Protein AF-0000000070470946 (afdb_homodimer)

Nearest PDB structures (foldseek):
  4mcj-assembly4_H  TM=7.926E-01  e=5.141E-09  Parabacteroides distasonis ATCC 8503
  4mcj-assembly1_A  TM=7.919E-01  e=1.178E-08  Parabacteroides distasonis ATCC 8503
  4mcj-assembly5_I  TM=7.982E-01  e=1.961E-08  Parabacteroides distasonis ATCC 8503
  4mcj-assembly1_B  TM=7.792E-01  e=1.961E-08  Parabacteroides distasonis ATCC 8503
  1sul-assembly2_B  TM=5.055E-01  e=1.734E+00  Bacillus subtilis

Foldseek 3Di:
DAWEFEAEPPDPHGDPVLIDDDPPPPPPPPPPAAEAEEEEFEDAVQDPPLVVVLSVLLVVVVVVLCVPDDHHYYYYYHLHDPDDDPVDVVSVVSSVVSCVVRLVVGQEYEYEYDQRDQRVVSVVSCVVSLQPVRRHYEYEYAPNHPCVVVCVVVSCVSPVPYDYHHDSVVRSVCCCVVPVND/DAWEFEAEPPDPHGDPVLIGDDPPPPPPPPPPAAEAEEEEFEDAVQDPPLVVVLSVLLVVVVVVLCVPDDHHYYYYYHLHDPDDDPVDVVSVVSSVVSCVVRLVVGQEYEYEYDQRDQRVVSVVSCVVSLQPVRRHYEYEYAPNHPCVVVCVVVSCVSPVPYDYHHDSVVRSVCCCVVPVND

Organism: Naegleria fowleri (NCBI:txid5763)

Secondary structure (DSSP, 8-state):
--EEEEEETT-SSB-TTT-B-------------EEEEEEEEE--TTS--HHHHHHHHHHHHHHHHHTTSS-EEEEEEE---SS--TT-HHHHHHHHHHHHHHHTT-SEEEEEE-SSS--HHHHHHHHHHHT-TTSEEEEEE-TT-TTHHHHHHHHHHH-TTPPPBSSHHHHHHHHIIIIIT-/--EEEEEETT-SSB-TTT-B-------------EEEEEEEEE--TTS--HHHHHHHHHHHHHHHHHTTSS-EEEEEEE---SS--TT-HHHHHHHHHHHHHHHTT-SEEEEEE-SSS--HHHHHHHHHHHT-TTSEEEEEE-TT-TTHHHHHHHHHHH-TTPPPBSSHHHHHHHHIIIIIT-

Solvent-accessible surface area (backbone atoms only — not comparable to full-atom values): 20064 Å² total; per-residue (Å²): 98,38,27,42,36,27,27,35,40,88,50,93,53,63,34,77,87,71,30,44,76,33,68,76,66,83,69,77,68,82,67,86,58,52,74,46,37,37,30,56,45,43,46,51,85,78,37,70,72,57,64,60,53,46,54,52,51,49,49,59,56,46,57,62,46,52,78,77,47,74,43,33,36,38,39,38,39,36,67,68,47,92,81,69,67,80,86,40,65,73,49,53,54,50,49,51,52,52,47,52,57,47,68,74,66,38,52,24,42,35,37,40,41,44,52,76,47,84,40,42,66,38,34,18,49,48,23,33,52,61,70,37,83,84,42,46,66,43,45,22,36,33,85,68,20,83,59,44,66,58,54,53,53,54,42,40,75,70,38,67,85,53,72,74,34,58,38,70,67,54,37,44,50,48,48,37,67,74,48,72,72,104,98,36,27,42,36,27,28,36,42,87,49,94,54,63,34,76,86,72,29,44,75,32,68,76,67,82,69,79,68,78,70,84,61,51,76,45,36,37,31,56,44,44,46,50,85,76,37,72,73,55,65,60,54,47,52,53,52,48,48,57,56,46,57,63,46,48,78,76,46,74,44,34,37,38,39,36,40,35,66,68,47,93,80,68,67,80,87,41,66,71,50,53,54,51,48,50,51,52,49,53,57,47,69,73,67,39,51,24,40,36,37,40,40,45,52,77,46,83,39,43,67,38,35,17,49,49,24,34,52,60,69,37,82,82,41,46,68,43,46,23,37,34,84,68,19,82,61,45,66,58,55,54,53,55,41,39,74,69,39,67,85,53,71,72,34,59,39,72,67,54,38,45,49,47,49,38,68,74,47,73,73,101

Sequence (364 aa):
MSSFLVYEAPFHTPHPEQSRFGQQQDDHSSSQHIEKSLFLAGGISGCGNWHRDVIQNLFNKCEKLFQQQQPRQIKIYNPRRENFDVSDQSQSEIQIKWEHSYLHSVHAVSFWFCSETLCPITLYELGKISMMPHVKLFVGVHPQYQRKLDVEIQTHLVRPEVKIVYSIEDLCDQIFDLYLSQMSSFLVYEAPFHTPHPEQSRFGQQQDDHSSSQHIEKSLFLAGGISGCGNWHRDVIQNLFNKCEKLFQQQQPRQIKIYNPRRENFDVSDQSQSEIQIKWEHSYLHSVHAVSFWFCSETLCPITLYELGKISMMPHVKLFVGVHPQYQRKLDVEIQTHLVRPEVKIVYSIEDLCDQIFDLYLSQ

Structure (mmCIF, N/CA/C/O backbone):
data_AF-0000000070470946-model_v1
#
loop_
_entity.id
_entity.type
_entity.pdbx_description
1 polymer 'SRR1-like domain-containing protein'
#
loop_
_atom_site.group_PDB
_atom_site.id
_atom_site.type_symbol
_atom_site.label_atom_id
_atom_site.label_alt_id
_atom_site.label_comp_id
_atom_site.label_asym_id
_atom_site.label_entity_id
_atom_site.label_seq_id
_atom_site.pdbx_PDB_ins_code
_atom_site.Cartn_x
_atom_site.Cartn_y
_atom_site.Cartn_z
_atom_site.occupancy
_atom_site.B_iso_or_equiv
_atom_site.auth_seq_id
_atom_site.auth_comp_id
_atom_site.auth_asym_id
_atom_site.auth_atom_id
_atom_site.pdbx_PDB_model_num
ATOM 1 N N . MET A 1 1 ? 17.375 -32.781 -11.148 1 75.81 1 MET A N 1
ATOM 2 C CA . MET A 1 1 ? 16.062 -32.719 -11.75 1 75.81 1 MET A CA 1
ATOM 3 C C . MET A 1 1 ? 15.312 -31.469 -11.273 1 75.81 1 MET A C 1
ATOM 5 O O . MET A 1 1 ? 15.609 -30.938 -10.203 1 75.81 1 MET A O 1
ATOM 9 N N . SER A 1 2 ? 14.508 -31.047 -12.148 1 87.5 2 SER A N 1
ATOM 10 C CA . SER A 1 2 ? 13.75 -29.828 -11.898 1 87.5 2 SER A CA 1
ATOM 11 C C . SER A 1 2 ? 12.633 -30.062 -10.883 1 87.5 2 SER A C 1
ATOM 13 O O . SER A 1 2 ? 12.141 -31.188 -10.75 1 87.5 2 SER A O 1
ATOM 15 N N . SER A 1 3 ? 12.367 -29.125 -10.078 1 92 3 SER A N 1
ATOM 16 C CA . SER A 1 3 ? 11.297 -29.219 -9.086 1 92 3 SER A CA 1
ATOM 17 C C . SER A 1 3 ? 10.367 -28 -9.156 1 92 3 SER A C 1
ATOM 19 O O . SER A 1 3 ? 10.789 -26.922 -9.555 1 92 3 SER A O 1
ATOM 21 N N . PHE A 1 4 ? 9.148 -28.312 -8.898 1 95.44 4 PHE A N 1
ATOM 22 C CA . PHE A 1 4 ? 8.102 -27.312 -8.75 1 95.44 4 PHE A CA 1
ATOM 23 C C . PHE A 1 4 ? 7.422 -27.438 -7.391 1 95.44 4 PHE A C 1
ATOM 25 O O . PHE A 1 4 ? 6.602 -28.328 -7.176 1 95.44 4 PHE A O 1
ATOM 32 N N . LEU A 1 5 ? 7.816 -26.516 -6.508 1 96.5 5 LEU A N 1
ATOM 33 C CA . LEU A 1 5 ? 7.395 -26.609 -5.117 1 96.5 5 LEU A CA 1
ATOM 34 C C . LEU A 1 5 ? 6.391 -25.516 -4.777 1 96.5 5 LEU A C 1
ATOM 36 O O . LEU A 1 5 ? 6.633 -24.328 -5.051 1 96.5 5 LEU A O 1
ATOM 40 N N . VAL A 1 6 ? 5.27 -25.938 -4.184 1 97.44 6 VAL A N 1
ATOM 41 C CA . VAL A 1 6 ? 4.23 -24.984 -3.779 1 97.44 6 VAL A CA 1
ATOM 42 C C . VAL A 1 6 ? 4.145 -24.938 -2.254 1 97.44 6 VAL A C 1
ATOM 44 O O . VAL A 1 6 ? 3.986 -25.969 -1.6 1 97.44 6 VAL A O 1
ATOM 47 N N . TYR A 1 7 ? 4.371 -23.797 -1.737 1 96.94 7 TYR A N 1
ATOM 48 C CA . TYR A 1 7 ? 4.164 -23.531 -0.318 1 96.94 7 TYR A CA 1
ATOM 49 C C . TYR A 1 7 ? 2.834 -22.828 -0.084 1 96.94 7 TYR A C 1
ATOM 51 O O . TYR A 1 7 ? 2.48 -21.891 -0.812 1 96.94 7 TYR A O 1
ATOM 59 N N . GLU A 1 8 ? 2.059 -23.297 0.867 1 95.94 8 GLU A N 1
ATOM 60 C CA . GLU A 1 8 ? 0.757 -22.719 1.187 1 95.94 8 GLU A CA 1
ATOM 61 C C . GLU A 1 8 ? 0.714 -22.219 2.629 1 95.94 8 GLU A C 1
ATOM 63 O O . GLU A 1 8 ? 1.15 -22.922 3.545 1 95.94 8 GLU A O 1
ATOM 68 N N . ALA A 1 9 ? 0.166 -21.078 2.754 1 94.12 9 ALA A N 1
ATOM 69 C CA . ALA A 1 9 ? 0.026 -20.562 4.109 1 94.12 9 ALA A CA 1
ATOM 70 C C . ALA A 1 9 ? -0.863 -21.453 4.961 1 94.12 9 ALA A C 1
ATOM 72 O O . ALA A 1 9 ? -1.838 -22.031 4.465 1 94.12 9 ALA A O 1
ATOM 73 N N . PRO A 1 10 ? -0.604 -21.578 6.234 1 93.38 10 PRO A N 1
ATOM 74 C CA . PRO A 1 10 ? 0.492 -20.938 6.961 1 93.38 10 PRO A CA 1
ATOM 75 C C . PRO A 1 10 ? 1.736 -21.812 7.055 1 93.3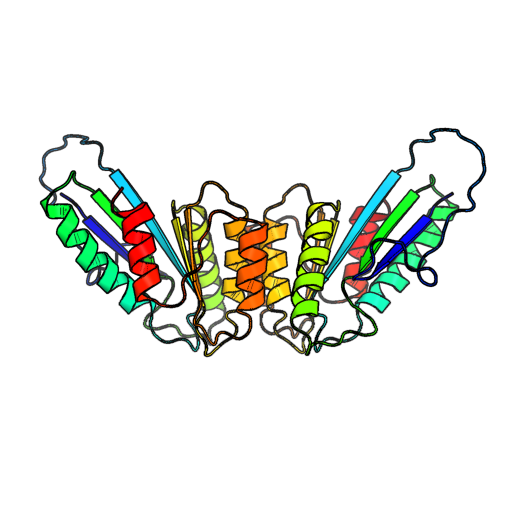8 10 PRO A C 1
ATOM 77 O O . PRO A 1 10 ? 2.596 -21.594 7.91 1 93.38 10 PRO A O 1
ATOM 80 N N . PHE A 1 11 ? 1.875 -22.75 6.238 1 92.25 11 PHE A N 1
ATOM 81 C CA . PHE A 1 11 ? 2.955 -23.734 6.328 1 92.25 11 PHE A CA 1
ATOM 82 C C . PHE A 1 11 ? 4.207 -23.219 5.629 1 92.25 11 PHE A C 1
ATOM 84 O O . PHE A 1 11 ? 4.121 -22.438 4.68 1 92.25 11 PHE A O 1
ATOM 91 N N . HIS A 1 12 ? 5.426 -23.75 6.113 1 95.44 12 HIS A N 1
ATOM 92 C CA . HIS A 1 12 ? 6.707 -23.359 5.535 1 95.44 12 HIS A CA 1
ATOM 93 C C . HIS A 1 12 ? 7.383 -24.547 4.848 1 95.44 12 HIS A C 1
ATOM 95 O O . HIS A 1 12 ? 8.562 -24.469 4.508 1 95.44 12 HIS A O 1
ATOM 101 N N . THR A 1 13 ? 6.645 -25.609 4.703 1 95.06 13 THR A N 1
ATOM 102 C CA . THR A 1 13 ? 7.086 -26.766 3.947 1 95.06 13 THR A CA 1
ATOM 103 C C . THR A 1 13 ? 6.25 -26.938 2.684 1 95.06 13 THR A C 1
ATOM 105 O O . THR A 1 13 ? 5.074 -26.562 2.652 1 95.06 13 THR A O 1
ATOM 108 N N . PRO A 1 14 ? 6.812 -27.484 1.661 1 94.94 14 PRO A N 1
ATOM 109 C CA . PRO A 1 14 ? 6.078 -27.641 0.405 1 94.94 14 PRO A CA 1
ATOM 110 C C . PRO A 1 14 ? 4.809 -28.484 0.561 1 94.94 14 PRO A C 1
ATOM 112 O O . PRO A 1 14 ? 4.805 -29.469 1.304 1 94.94 14 PRO A O 1
ATOM 115 N N . HIS A 1 15 ? 3.777 -28 -0.031 1 92.62 15 HIS A N 1
ATOM 116 C CA . HIS A 1 15 ? 2.521 -28.734 -0.057 1 92.62 15 HIS A CA 1
ATOM 117 C C . HIS A 1 15 ? 2.703 -30.109 -0.708 1 92.62 15 HIS A C 1
ATOM 119 O O . HIS A 1 15 ? 3.195 -30.203 -1.834 1 92.62 15 HIS A O 1
ATOM 125 N N . PRO A 1 16 ? 2.365 -31.156 -0.137 1 88.62 16 PRO A N 1
ATOM 126 C CA . PRO A 1 16 ? 2.676 -32.5 -0.639 1 88.62 16 PRO A CA 1
ATOM 127 C C . PRO A 1 16 ? 1.951 -32.812 -1.944 1 88.62 16 PRO A C 1
ATOM 129 O O . PRO A 1 16 ? 2.525 -33.438 -2.832 1 88.62 16 PRO A O 1
ATOM 132 N N . GLU A 1 17 ? 0.734 -32.344 -2.133 1 87.88 17 GLU A N 1
ATOM 133 C CA . GLU A 1 17 ? -0.061 -32.719 -3.301 1 87.88 17 GLU A CA 1
ATOM 134 C C . GLU A 1 17 ? 0.178 -31.75 -4.457 1 87.88 17 GLU A C 1
ATOM 136 O O . GLU A 1 17 ? 0.027 -32.125 -5.625 1 87.88 17 GLU A O 1
ATOM 141 N N . GLN A 1 18 ? 0.615 -30.562 -4.09 1 88.75 18 GLN A N 1
ATOM 142 C CA . GLN A 1 18 ? 0.736 -29.547 -5.133 1 88.75 18 GLN A CA 1
ATOM 143 C C . GLN A 1 18 ? 2.178 -29.422 -5.613 1 88.75 18 GLN A C 1
ATOM 145 O O . GLN A 1 18 ? 2.443 -28.781 -6.641 1 88.75 18 GLN A O 1
ATOM 150 N N . SER A 1 19 ? 3.018 -30.047 -4.895 1 91.38 19 SER A N 1
ATOM 151 C CA . SER A 1 19 ? 4.434 -29.938 -5.23 1 91.38 19 SER A CA 1
ATOM 152 C C . SER A 1 19 ? 4.898 -31.141 -6.043 1 91.38 19 SER A C 1
ATOM 154 O O . SER A 1 19 ? 4.383 -32.25 -5.879 1 91.38 19 SER A O 1
ATOM 156 N N . ARG A 1 20 ? 5.805 -30.906 -6.949 1 86.56 20 ARG A N 1
ATOM 157 C CA . ARG A 1 20 ? 6.52 -31.938 -7.688 1 86.56 20 ARG A CA 1
ATOM 158 C C . ARG A 1 20 ? 8.016 -31.891 -7.398 1 86.56 20 ARG A C 1
ATOM 160 O O . ARG A 1 20 ? 8.672 -30.875 -7.684 1 86.56 20 ARG A O 1
ATOM 167 N N . PHE A 1 21 ? 8.438 -32.969 -6.855 1 80.38 21 PHE A N 1
ATOM 168 C CA . PHE A 1 21 ? 9.836 -33.031 -6.449 1 80.38 21 PHE A CA 1
ATOM 169 C C . PHE A 1 21 ? 10.68 -33.719 -7.52 1 80.38 21 PHE A C 1
ATOM 171 O O . PHE A 1 21 ? 10.211 -34.656 -8.188 1 80.38 21 PHE A O 1
ATOM 178 N N . GLY A 1 22 ? 11.68 -33.094 -7.953 1 71.38 22 GLY A N 1
ATOM 179 C CA . GLY A 1 22 ? 12.578 -33.781 -8.867 1 71.38 22 GLY A CA 1
ATOM 180 C C . GLY A 1 22 ? 13.227 -35.031 -8.258 1 71.38 22 GLY A C 1
ATOM 181 O O . GLY A 1 22 ? 13.391 -35.094 -7.035 1 71.38 22 GLY A O 1
ATOM 182 N N . GLN A 1 23 ? 13.148 -36.156 -8.789 1 59.06 23 GLN A N 1
ATOM 183 C CA . GLN A 1 23 ? 13.789 -37.375 -8.312 1 59.06 23 GLN A CA 1
ATOM 184 C C . GLN A 1 23 ? 15.211 -37.094 -7.84 1 59.06 23 GLN A C 1
ATOM 186 O O . GLN A 1 23 ? 15.953 -36.375 -8.484 1 59.06 23 GLN A O 1
ATOM 191 N N . GLN A 1 24 ? 15.344 -37.062 -6.496 1 50.62 24 GLN A N 1
ATOM 192 C CA . GLN A 1 24 ? 16.641 -36.969 -5.844 1 50.62 24 GLN A CA 1
ATOM 193 C C . GLN A 1 24 ? 17.688 -37.844 -6.539 1 50.62 24 GLN A C 1
ATOM 195 O O . GLN A 1 24 ? 17.609 -39.062 -6.48 1 50.62 24 GLN A O 1
ATOM 200 N N . GLN A 1 25 ? 18.062 -37.656 -7.703 1 46.25 25 GLN A N 1
ATOM 201 C CA . GLN A 1 25 ? 19.25 -38.469 -7.93 1 46.25 25 GLN A CA 1
ATOM 202 C C . GLN A 1 25 ? 20.344 -38.125 -6.906 1 46.25 25 GLN A C 1
ATOM 204 O O . GLN A 1 25 ? 20.453 -37 -6.477 1 46.25 25 GLN A O 1
ATOM 209 N N . ASP A 1 26 ? 20.797 -39.156 -6.074 1 43.94 26 ASP A N 1
ATOM 210 C CA . ASP A 1 26 ? 21.891 -39.25 -5.109 1 43.94 26 ASP A CA 1
ATOM 211 C C . ASP A 1 26 ? 23.062 -38.375 -5.508 1 43.94 26 ASP A C 1
ATOM 213 O O . ASP A 1 26 ? 24.156 -38.469 -4.93 1 43.94 26 ASP A O 1
ATOM 217 N N . ASP A 1 27 ? 23.281 -38.094 -6.801 1 46.97 27 ASP A N 1
ATOM 218 C CA . ASP A 1 27 ? 24.625 -37.594 -7.051 1 46.97 27 ASP A CA 1
ATOM 219 C C . ASP A 1 27 ? 24.828 -36.219 -6.383 1 46.97 27 ASP A C 1
ATOM 221 O O . ASP A 1 27 ? 24.031 -35.312 -6.578 1 46.97 27 ASP A O 1
ATOM 225 N N . HIS A 1 28 ? 25.438 -36.094 -5.207 1 43.16 28 HIS A N 1
ATOM 226 C CA . HIS A 1 28 ? 26.109 -35 -4.484 1 43.16 28 HIS A CA 1
ATOM 227 C C . HIS A 1 28 ? 26.578 -33.906 -5.434 1 43.16 28 HIS A C 1
ATOM 229 O O . HIS A 1 28 ? 27.438 -33.125 -5.09 1 43.16 28 HIS A O 1
ATOM 235 N N . SER A 1 29 ? 26.609 -34.156 -6.742 1 46.75 29 SER A N 1
ATOM 236 C CA . SER A 1 29 ? 27.234 -33.062 -7.477 1 46.75 29 SER A CA 1
ATOM 237 C C . SER A 1 29 ? 26.516 -31.734 -7.242 1 46.75 29 SER A C 1
ATOM 239 O O . SER A 1 29 ? 25.281 -31.672 -7.285 1 46.75 29 SER A O 1
ATOM 241 N N . SER A 1 30 ? 26.953 -30.844 -6.387 1 47.78 30 SER A N 1
ATOM 242 C CA . SER A 1 30 ? 26.734 -29.406 -6.207 1 47.78 30 SER A CA 1
ATOM 243 C C . SER A 1 30 ? 26.188 -28.766 -7.477 1 47.78 30 SER A C 1
ATOM 245 O O . SER A 1 30 ? 26.859 -27.922 -8.086 1 47.78 30 SER A O 1
ATOM 247 N N . SER A 1 31 ? 25.625 -29.5 -8.406 1 53.03 31 SER A N 1
ATOM 248 C CA . SER A 1 31 ? 25.281 -28.828 -9.664 1 53.03 31 SER A CA 1
ATOM 249 C C . SER A 1 31 ? 24.391 -27.609 -9.414 1 53.03 31 SER A C 1
ATOM 251 O O . SER A 1 31 ? 23.516 -27.641 -8.562 1 53.03 31 SER A O 1
ATOM 253 N N . GLN A 1 32 ? 24.906 -26.375 -9.75 1 60.94 32 GLN A N 1
ATOM 254 C CA . GLN A 1 32 ? 24.391 -25.016 -9.711 1 60.94 32 GLN A CA 1
ATOM 255 C C . GLN A 1 32 ? 22.953 -24.953 -10.219 1 60.94 32 GLN A C 1
ATOM 257 O O . GLN A 1 32 ? 22.703 -25.156 -11.406 1 60.94 32 GLN A O 1
ATOM 262 N N . HIS A 1 33 ? 21.922 -25.469 -9.484 1 73 33 HIS A N 1
ATOM 263 C CA . HIS A 1 33 ? 20.562 -25.312 -9.984 1 73 33 HIS A CA 1
ATOM 264 C C . HIS A 1 33 ? 20.094 -23.859 -9.883 1 73 33 HIS A C 1
ATOM 266 O O . HIS A 1 33 ? 20.547 -23.125 -9.008 1 73 33 HIS A O 1
ATOM 272 N N . ILE A 1 34 ? 19.453 -23.469 -10.984 1 83.88 34 ILE A N 1
ATOM 273 C CA . ILE A 1 34 ? 18.812 -22.156 -11 1 83.88 34 ILE A CA 1
ATOM 274 C C . ILE A 1 34 ? 17.562 -22.188 -10.117 1 83.88 34 ILE A C 1
ATOM 276 O O . ILE A 1 34 ? 16.719 -23.078 -10.25 1 83.88 34 ILE A O 1
ATOM 280 N N . GLU A 1 35 ? 17.469 -21.328 -9.117 1 92.5 35 GLU A N 1
ATOM 281 C CA . GLU A 1 35 ? 16.297 -21.219 -8.25 1 92.5 35 GLU A CA 1
ATOM 282 C C . GLU A 1 35 ? 15.508 -19.953 -8.555 1 92.5 35 GLU A C 1
ATOM 284 O O . GLU A 1 35 ? 16.078 -18.875 -8.664 1 92.5 35 GLU A O 1
ATOM 289 N N . LYS A 1 36 ? 14.25 -20.188 -8.797 1 96 36 LYS A N 1
ATOM 290 C CA . LYS A 1 36 ? 13.32 -19.078 -8.984 1 96 36 LYS A CA 1
ATOM 291 C C . LYS A 1 36 ? 12.188 -19.125 -7.961 1 96 36 LYS A C 1
ATOM 293 O O . LYS A 1 36 ? 11.656 -20.203 -7.672 1 96 36 LYS A O 1
ATOM 298 N N . SER A 1 37 ? 11.875 -18.047 -7.344 1 98.12 37 SER A N 1
ATOM 299 C CA . SER A 1 37 ? 10.812 -17.953 -6.348 1 98.12 37 SER A CA 1
ATOM 300 C C . SER A 1 37 ? 9.797 -16.875 -6.715 1 98.12 37 SER A C 1
ATOM 302 O O . SER A 1 37 ? 10.172 -15.797 -7.176 1 98.12 37 SER A O 1
ATOM 304 N N . LEU A 1 38 ? 8.516 -17.25 -6.535 1 98.62 38 LEU A N 1
ATOM 305 C CA . LEU A 1 38 ? 7.398 -16.375 -6.891 1 98.62 38 LEU A CA 1
ATOM 306 C C . LEU A 1 38 ? 6.348 -16.359 -5.785 1 98.62 38 LEU A C 1
ATOM 308 O O . LEU A 1 38 ? 5.891 -17.406 -5.34 1 98.62 38 LEU A O 1
ATOM 312 N N . PHE A 1 39 ? 6.043 -15.219 -5.281 1 98.88 39 PHE A N 1
ATOM 313 C CA . PHE A 1 39 ? 4.934 -15.055 -4.352 1 98.88 39 PHE A CA 1
ATOM 314 C C . PHE A 1 39 ? 3.67 -14.633 -5.09 1 98.88 39 PHE A C 1
ATOM 316 O O . PHE A 1 39 ? 3.707 -13.734 -5.934 1 98.88 39 PHE A O 1
ATOM 323 N N . LEU A 1 40 ? 2.561 -15.266 -4.812 1 98.75 40 LEU A N 1
ATOM 324 C CA . LEU A 1 40 ? 1.282 -14.938 -5.438 1 98.75 40 LEU A CA 1
ATOM 325 C C . LEU A 1 40 ? 0.455 -14.023 -4.531 1 98.75 40 LEU A C 1
ATOM 327 O O . LEU A 1 40 ? -0.398 -14.5 -3.781 1 98.75 40 LEU A O 1
ATOM 331 N N . ALA A 1 41 ? 0.637 -12.758 -4.68 1 98.44 41 ALA A N 1
ATOM 332 C CA . ALA A 1 41 ? -0.112 -11.766 -3.914 1 98.44 41 ALA A CA 1
ATOM 333 C C . ALA A 1 41 ? -1.408 -11.391 -4.625 1 98.44 41 ALA A C 1
ATOM 335 O O . ALA A 1 41 ? -1.456 -11.344 -5.859 1 98.44 41 ALA A O 1
ATOM 336 N N . GLY A 1 42 ? -2.443 -11.086 -3.832 1 97.69 42 GLY A N 1
ATOM 337 C CA . GLY A 1 42 ? -3.707 -10.695 -4.438 1 97.69 42 GLY A CA 1
ATOM 338 C C . GLY A 1 42 ? -4.91 -11.016 -3.572 1 97.69 42 GLY A C 1
ATOM 339 O O . GLY A 1 42 ? -4.758 -11.391 -2.406 1 97.69 42 GLY A O 1
ATOM 340 N N . GLY A 1 43 ? -6.043 -10.766 -4.148 1 95.69 43 GLY A N 1
ATOM 341 C CA . GLY A 1 43 ? -7.277 -10.969 -3.398 1 95.69 43 GLY A CA 1
ATOM 342 C C . GLY A 1 43 ? -7.504 -12.414 -2.996 1 95.69 43 GLY A C 1
ATOM 343 O O . GLY A 1 43 ? -7.223 -13.328 -3.768 1 95.69 43 GLY A O 1
ATOM 344 N N . ILE A 1 44 ? -7.98 -12.602 -1.8 1 94.31 44 ILE A N 1
ATOM 345 C CA . ILE A 1 44 ? -8.305 -13.93 -1.291 1 94.31 44 ILE A CA 1
ATOM 346 C C . ILE A 1 44 ? -9.773 -13.984 -0.876 1 94.31 44 ILE A C 1
ATOM 348 O O . ILE A 1 44 ? -10.594 -14.586 -1.566 1 94.31 44 ILE A O 1
ATOM 352 N N . SER A 1 45 ? -10.07 -13.172 0.219 1 88.31 45 SER A N 1
ATOM 353 C CA . SER A 1 45 ? -11.445 -13.141 0.698 1 88.31 45 SER A CA 1
ATOM 354 C C . SER A 1 45 ? -12.359 -12.445 -0.305 1 88.31 45 SER A C 1
ATOM 356 O O . SER A 1 45 ? -12.102 -11.312 -0.713 1 88.31 45 SER A O 1
ATOM 358 N N . GLY A 1 46 ? -13.398 -13.18 -0.761 1 91.38 46 GLY A N 1
ATOM 359 C CA . GLY A 1 46 ? -14.352 -12.609 -1.7 1 91.38 46 GLY A CA 1
ATOM 360 C C . GLY A 1 46 ? -13.93 -12.766 -3.148 1 91.38 46 GLY A C 1
ATOM 361 O O . GLY A 1 46 ? -14.664 -12.375 -4.059 1 91.38 46 GLY A O 1
ATOM 362 N N . CYS A 1 47 ? -12.773 -13.273 -3.33 1 94.69 47 CYS A N 1
ATOM 363 C CA . CYS A 1 47 ? -12.266 -13.508 -4.676 1 94.69 47 CYS A CA 1
ATOM 364 C C . CYS A 1 47 ? -12.273 -15 -5.012 1 94.69 47 CYS A C 1
ATOM 366 O O . CYS A 1 47 ? -12.172 -15.844 -4.117 1 94.69 47 CYS A O 1
ATOM 368 N N . GLY A 1 48 ? -12.539 -15.32 -6.273 1 93.38 48 GLY A N 1
ATOM 369 C CA . GLY A 1 48 ? -12.383 -16.703 -6.699 1 93.38 48 GLY A CA 1
ATOM 370 C C . GLY A 1 48 ? -11 -17.25 -6.426 1 93.38 48 GLY A C 1
ATOM 371 O O . GLY A 1 48 ? -10.086 -16.516 -6.062 1 93.38 48 GLY A O 1
ATOM 372 N N . ASN A 1 49 ? -10.828 -18.547 -6.527 1 95.81 49 ASN A N 1
ATOM 373 C CA . ASN A 1 49 ? -9.547 -19.188 -6.262 1 95.81 49 ASN A CA 1
ATOM 374 C C . ASN A 1 49 ? -8.602 -19.078 -7.457 1 95.81 49 ASN A C 1
ATOM 376 O O . ASN A 1 49 ? -8.219 -20.094 -8.047 1 95.81 49 ASN A O 1
ATOM 380 N N . TRP A 1 50 ? -8.242 -17.922 -7.785 1 97.56 50 TRP A N 1
ATOM 381 C CA . TRP A 1 50 ? -7.348 -17.656 -8.906 1 97.56 50 TRP A CA 1
ATOM 382 C C . TRP A 1 50 ? -5.957 -18.219 -8.641 1 97.56 50 TRP A C 1
ATOM 384 O O . TRP A 1 50 ? -5.207 -18.516 -9.57 1 97.56 50 TRP A O 1
ATOM 394 N N . HIS A 1 51 ? -5.566 -18.359 -7.375 1 98.06 51 HIS A N 1
ATOM 395 C CA . HIS A 1 51 ? -4.273 -18.953 -7.039 1 98.06 51 HIS A CA 1
ATOM 396 C C . HIS A 1 51 ? -4.133 -20.344 -7.637 1 98.06 51 HIS A C 1
ATOM 398 O O . HIS A 1 51 ? -3.094 -20.672 -8.219 1 98.06 51 HIS A O 1
ATOM 404 N N . ARG A 1 52 ? -5.176 -21.109 -7.453 1 96.12 52 ARG A N 1
ATOM 405 C CA . ARG A 1 52 ? -5.18 -22.453 -8.016 1 96.12 52 ARG A CA 1
ATOM 406 C C . ARG A 1 52 ? -4.973 -22.422 -9.523 1 96.12 52 ARG A C 1
ATOM 408 O O . ARG A 1 52 ? -4.188 -23.203 -10.062 1 96.12 52 ARG A O 1
ATOM 415 N N . ASP A 1 53 ? -5.664 -21.531 -10.18 1 97.31 53 ASP A N 1
ATOM 416 C CA . ASP A 1 53 ? -5.57 -21.406 -11.633 1 97.31 53 ASP A CA 1
ATOM 417 C C . ASP A 1 53 ? -4.152 -21.031 -12.062 1 97.31 53 ASP A C 1
ATOM 419 O O . ASP A 1 53 ? -3.619 -21.609 -13.016 1 97.31 53 ASP A O 1
ATOM 423 N N . VAL A 1 54 ? -3.566 -20.109 -11.391 1 98.56 54 VAL A N 1
ATOM 424 C CA . VAL A 1 54 ? -2.223 -19.641 -11.727 1 98.56 54 VAL A CA 1
ATOM 425 C C . VAL A 1 54 ? -1.216 -20.766 -11.477 1 98.56 54 VAL A C 1
ATOM 427 O O . VAL A 1 54 ? -0.36 -21.047 -12.32 1 98.56 54 VAL A O 1
ATOM 430 N N . ILE A 1 55 ? -1.292 -21.406 -10.328 1 98 55 ILE A N 1
ATOM 431 C CA . ILE A 1 55 ? -0.357 -22.469 -9.969 1 98 55 ILE A CA 1
ATOM 432 C C . ILE A 1 55 ? -0.428 -23.594 -11.008 1 98 55 ILE A C 1
ATOM 434 O O . ILE A 1 55 ? 0.604 -24.062 -11.492 1 98 55 ILE A O 1
ATOM 438 N N . GLN A 1 56 ? -1.646 -23.969 -11.398 1 97.25 56 GLN A N 1
ATOM 439 C CA . GLN A 1 56 ? -1.818 -25.047 -12.375 1 97.25 56 GLN A CA 1
ATOM 440 C C . GLN A 1 56 ? -1.268 -24.641 -13.742 1 97.25 56 GLN A C 1
ATOM 442 O O . GLN A 1 56 ? -0.586 -25.422 -14.398 1 97.25 56 GLN A O 1
ATOM 447 N N . ASN A 1 57 ? -1.582 -23.469 -14.133 1 98.25 57 ASN A N 1
ATOM 448 C CA . ASN A 1 57 ? -1.111 -22.969 -15.422 1 98.25 57 ASN A CA 1
ATOM 449 C C . ASN A 1 57 ? 0.412 -22.922 -15.484 1 98.25 57 ASN A C 1
ATOM 451 O O . ASN A 1 57 ? 1.016 -23.438 -16.438 1 98.25 57 ASN A O 1
ATOM 455 N N . LEU A 1 58 ? 1.006 -22.359 -14.484 1 98.06 58 LEU A N 1
ATOM 456 C CA . LEU A 1 58 ? 2.459 -22.234 -14.453 1 98.06 58 LEU A CA 1
ATOM 457 C C . LEU A 1 58 ? 3.119 -23.609 -14.352 1 98.06 58 LEU A C 1
ATOM 459 O O . LEU A 1 58 ? 4.176 -23.828 -14.938 1 98.06 58 LEU A O 1
ATOM 463 N N . PHE A 1 59 ? 2.514 -24.5 -13.57 1 96.19 59 PHE A N 1
ATOM 464 C CA . PHE A 1 59 ? 3.016 -25.875 -13.484 1 96.19 59 PHE A CA 1
ATOM 465 C C . PHE A 1 59 ? 3.098 -26.5 -14.867 1 96.19 59 PHE A C 1
ATOM 467 O O . PHE A 1 59 ? 4.133 -27.062 -15.242 1 96.19 59 PHE A O 1
ATOM 474 N N . ASN A 1 60 ? 2.053 -26.391 -15.633 1 95.94 60 ASN A N 1
ATOM 475 C CA . ASN A 1 60 ? 1.993 -26.984 -16.969 1 95.94 60 ASN A CA 1
ATOM 476 C C . ASN A 1 60 ? 3.059 -26.391 -17.891 1 95.94 60 ASN A C 1
ATOM 478 O O . ASN A 1 60 ? 3.719 -27.125 -18.625 1 95.94 60 ASN A O 1
ATOM 482 N N . LYS A 1 61 ? 3.211 -25.141 -17.797 1 95.31 61 LYS A N 1
ATOM 483 C CA . LYS A 1 61 ? 4.203 -24.469 -18.641 1 95.31 61 LYS A CA 1
ATOM 484 C C . LYS A 1 61 ? 5.617 -24.875 -18.234 1 95.31 61 LYS A C 1
ATOM 486 O O . LYS A 1 61 ? 6.457 -25.141 -19.109 1 95.31 61 LYS A O 1
ATOM 491 N N . CYS A 1 62 ? 5.863 -24.953 -16.984 1 93.75 62 CYS A N 1
ATOM 492 C CA . CYS A 1 62 ? 7.195 -25.281 -16.484 1 93.75 62 CYS A CA 1
ATOM 493 C C . CYS A 1 62 ? 7.543 -26.734 -16.766 1 93.75 62 CYS A C 1
ATOM 495 O O . CYS A 1 62 ? 8.695 -27.062 -17.031 1 93.75 62 CYS A O 1
ATOM 497 N N . GLU A 1 63 ? 6.617 -27.609 -16.609 1 90.44 63 GLU A N 1
ATOM 498 C CA . GLU A 1 63 ? 6.852 -29.031 -16.891 1 90.44 63 GLU A CA 1
ATOM 499 C C . GLU A 1 63 ? 7.391 -29.234 -18.297 1 90.44 63 GLU A C 1
ATOM 501 O O . GLU A 1 63 ? 8.297 -30.047 -18.5 1 90.44 63 GLU A O 1
ATOM 506 N N . LYS A 1 64 ? 6.941 -28.5 -19.188 1 87.56 64 LYS A N 1
ATOM 507 C CA . LYS A 1 64 ? 7.406 -28.562 -20.562 1 87.56 64 LYS A CA 1
ATOM 508 C C . LYS A 1 64 ? 8.836 -28.047 -20.688 1 87.56 64 LYS A C 1
ATOM 510 O O . LYS A 1 64 ? 9.641 -28.609 -21.438 1 87.56 64 LYS A O 1
ATOM 515 N N . LEU A 1 65 ? 9.062 -27.141 -19.906 1 86.06 65 LEU A N 1
ATOM 516 C CA . LEU A 1 65 ? 10.391 -26.531 -19.906 1 86.06 65 LEU A CA 1
ATOM 517 C C . LEU A 1 65 ? 11.422 -27.453 -19.266 1 86.06 65 LEU A C 1
ATOM 519 O O . LEU A 1 65 ? 12.547 -27.562 -19.75 1 86.06 65 LEU A O 1
ATOM 523 N N . PHE A 1 66 ? 11.102 -28.109 -18.219 1 83.94 66 PHE A N 1
ATOM 524 C CA . PHE A 1 66 ? 11.992 -28.969 -17.438 1 83.94 66 PHE A CA 1
ATOM 525 C C . PHE A 1 66 ? 12.516 -30.125 -18.297 1 83.94 66 PHE A C 1
ATOM 527 O O . PHE A 1 66 ? 13.609 -30.641 -18.047 1 83.94 66 PHE A O 1
ATOM 534 N N . GLN A 1 67 ? 11.867 -30.516 -19.281 1 81.38 67 GLN A N 1
ATOM 535 C CA . GLN A 1 67 ? 12.273 -31.609 -20.156 1 81.38 67 GLN A CA 1
ATOM 536 C C . GLN A 1 67 ? 13.398 -31.172 -21.094 1 81.38 67 GLN A C 1
ATOM 538 O O . GLN A 1 67 ? 14.164 -32 -21.578 1 81.38 67 GLN A O 1
ATOM 543 N N . GLN A 1 68 ? 13.648 -29.906 -21.188 1 79.19 68 GLN A N 1
ATOM 544 C CA . GLN A 1 68 ? 14.508 -29.438 -22.281 1 79.19 68 GLN A CA 1
ATOM 545 C C . GLN A 1 68 ? 15.672 -28.609 -21.734 1 79.19 68 GLN A C 1
ATOM 547 O O . GLN A 1 68 ? 16.609 -28.281 -22.469 1 79.19 68 GLN A O 1
ATOM 552 N N . GLN A 1 69 ? 15.547 -28.312 -20.5 1 77.94 69 GLN A N 1
ATOM 553 C CA . GLN A 1 69 ? 16.516 -27.328 -20.016 1 77.94 69 GLN A CA 1
ATOM 554 C C . GLN A 1 69 ? 17.188 -27.812 -18.734 1 77.94 69 GLN A C 1
ATOM 556 O O . GLN A 1 69 ? 16.891 -28.906 -18.234 1 77.94 69 GLN A O 1
ATOM 561 N N . GLN A 1 70 ? 18.141 -27 -18.359 1 80.44 70 GLN A N 1
ATOM 562 C CA . GLN A 1 70 ? 18.859 -27.234 -17.109 1 80.44 70 GLN A CA 1
ATOM 563 C C . GLN A 1 70 ? 17.906 -27.344 -15.93 1 80.44 70 GLN A C 1
ATOM 565 O O . GLN A 1 70 ? 16.859 -26.688 -15.906 1 80.44 70 GLN A O 1
ATOM 570 N N . PRO A 1 71 ? 18.25 -28.219 -15.102 1 84.19 71 PRO A N 1
ATOM 571 C CA . PRO A 1 71 ? 17.406 -28.391 -13.922 1 84.19 71 PRO A CA 1
ATOM 572 C C . PRO A 1 71 ? 17.141 -27.078 -13.188 1 84.19 71 PRO A C 1
ATOM 574 O O . PRO A 1 71 ? 18.062 -26.266 -13.008 1 84.19 71 PRO A O 1
ATOM 577 N N . ARG A 1 72 ? 15.859 -26.844 -12.883 1 88.81 72 ARG A N 1
ATOM 578 C CA . ARG A 1 72 ? 15.43 -25.656 -12.156 1 88.81 72 ARG A CA 1
ATOM 579 C C . ARG A 1 72 ? 14.547 -26.031 -10.977 1 88.81 72 ARG A C 1
ATOM 581 O O . ARG A 1 72 ? 13.836 -27.031 -11.008 1 88.81 72 ARG A O 1
ATOM 588 N N . GLN A 1 73 ? 14.711 -25.219 -10 1 93.12 73 GLN A N 1
ATOM 589 C CA . GLN A 1 73 ? 13.789 -25.297 -8.875 1 93.12 73 GLN A CA 1
ATOM 590 C C . GLN A 1 73 ? 12.891 -24.062 -8.82 1 93.12 73 GLN A C 1
ATOM 592 O O . GLN A 1 73 ? 13.375 -22.938 -8.656 1 93.12 73 GLN A O 1
ATOM 597 N N . ILE A 1 74 ? 11.68 -24.312 -8.984 1 95.94 74 ILE A N 1
ATOM 598 C CA . ILE A 1 74 ? 10.695 -23.234 -8.914 1 95.94 74 ILE A CA 1
ATOM 599 C C . ILE A 1 74 ? 9.922 -23.328 -7.598 1 95.94 74 ILE A C 1
ATOM 601 O O . ILE A 1 74 ? 9.352 -24.375 -7.273 1 95.94 74 ILE A O 1
ATOM 605 N N . LYS A 1 75 ? 9.93 -22.266 -6.844 1 97.44 75 LYS A N 1
ATOM 606 C CA . LYS A 1 75 ? 9.18 -22.172 -5.594 1 97.44 75 LYS A CA 1
ATOM 607 C C . LYS A 1 75 ? 8.055 -21.141 -5.707 1 97.44 75 LYS A C 1
ATOM 609 O O . LYS A 1 75 ? 8.297 -19.984 -6.023 1 97.44 75 LYS A O 1
ATOM 614 N N . ILE A 1 76 ? 6.824 -21.625 -5.48 1 98.31 76 ILE A N 1
ATOM 615 C CA . ILE A 1 76 ? 5.645 -20.766 -5.5 1 98.31 76 ILE A CA 1
ATOM 616 C C . ILE A 1 76 ? 5.078 -20.625 -4.09 1 98.31 76 ILE A C 1
ATOM 618 O O . ILE A 1 76 ? 4.801 -21.641 -3.43 1 98.31 76 ILE A O 1
ATOM 622 N N . TYR A 1 77 ? 4.91 -19.453 -3.648 1 98.31 77 TYR A N 1
ATOM 623 C CA . TYR A 1 77 ? 4.324 -19.203 -2.338 1 98.31 77 TYR A CA 1
ATOM 624 C C . TYR A 1 77 ? 2.891 -18.703 -2.471 1 98.31 77 TYR A C 1
ATOM 626 O O . TYR A 1 77 ? 2.654 -17.594 -2.977 1 98.31 77 TYR A O 1
ATOM 634 N N . ASN A 1 78 ? 1.954 -19.484 -2.002 1 97.81 78 ASN A N 1
ATOM 635 C CA . ASN A 1 78 ? 0.515 -19.266 -2.084 1 97.81 78 ASN A CA 1
ATOM 636 C C . ASN A 1 78 ? -0.067 -18.859 -0.732 1 97.81 78 ASN A C 1
ATOM 638 O O . ASN A 1 78 ? -0.169 -19.688 0.177 1 97.81 78 ASN A O 1
ATOM 642 N N . PRO A 1 79 ? -0.549 -17.609 -0.601 1 97.06 79 PRO A N 1
ATO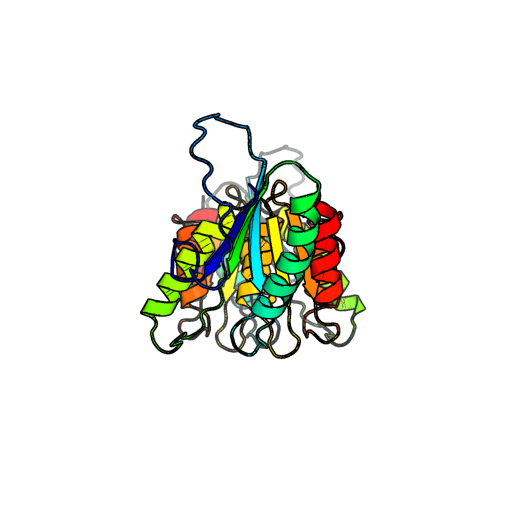M 643 C CA . PRO A 1 79 ? -1.077 -17.172 0.693 1 97.06 79 PRO A CA 1
ATOM 644 C C . PRO A 1 79 ? -2.498 -17.672 0.95 1 97.06 79 PRO A C 1
ATOM 646 O O . PRO A 1 79 ? -3.004 -17.562 2.068 1 97.06 79 PRO A O 1
ATOM 649 N N . ARG A 1 80 ? -3.168 -18.125 -0.017 1 95.06 80 ARG A N 1
ATOM 650 C CA . ARG A 1 80 ? -4.535 -18.609 0.167 1 95.06 80 ARG A CA 1
ATOM 651 C C . ARG A 1 80 ? -4.551 -19.953 0.887 1 95.06 80 ARG A C 1
ATOM 653 O O . ARG A 1 80 ? -3.961 -20.922 0.412 1 95.06 80 ARG A O 1
ATOM 660 N N . ARG A 1 81 ? -5.312 -19.875 1.936 1 89.56 81 ARG A N 1
ATOM 661 C CA . ARG A 1 81 ? -5.469 -21.094 2.707 1 89.56 81 ARG A CA 1
ATOM 662 C C . ARG A 1 81 ? -6.73 -21.859 2.295 1 89.56 81 ARG A C 1
ATOM 664 O O . ARG A 1 81 ? -7.758 -21.234 2.004 1 89.56 81 ARG A O 1
ATOM 671 N N . GLU A 1 82 ? -6.77 -23.078 2.16 1 73.94 82 GLU A N 1
ATOM 672 C CA . GLU A 1 82 ? -7.957 -23.875 1.893 1 73.94 82 GLU A CA 1
ATOM 673 C C . GLU A 1 82 ? -8.977 -23.75 3.02 1 73.94 82 GLU A C 1
ATOM 675 O O . GLU A 1 82 ? -10.18 -23.625 2.768 1 73.94 82 GLU A O 1
ATOM 680 N N . ASN A 1 83 ? -8.5 -23.797 4.266 1 66.06 83 ASN A N 1
ATOM 681 C CA . ASN A 1 83 ? -9.383 -23.719 5.426 1 66.06 83 ASN A CA 1
ATOM 682 C C . ASN A 1 83 ? -9.055 -22.531 6.312 1 66.06 83 ASN A C 1
ATOM 684 O O . ASN A 1 83 ? -8.117 -22.578 7.113 1 66.06 83 ASN A O 1
ATOM 688 N N . PHE A 1 84 ? -9.484 -21.406 5.809 1 62.62 84 PHE A N 1
ATOM 689 C CA . PHE A 1 84 ? -9.141 -20.25 6.625 1 62.62 84 PHE A CA 1
ATOM 690 C C . PHE A 1 84 ? -10.328 -19.812 7.469 1 62.62 84 PHE A C 1
ATOM 692 O O . PHE A 1 84 ? -11.414 -19.547 6.938 1 62.62 84 PHE A O 1
ATOM 699 N N . ASP A 1 85 ? -10.125 -19.969 8.844 1 61.41 85 ASP A N 1
ATOM 700 C CA . ASP A 1 85 ? -11.141 -19.422 9.734 1 61.41 85 ASP A CA 1
ATOM 701 C C . ASP A 1 85 ? -10.875 -17.938 10.016 1 61.41 85 ASP A C 1
ATOM 703 O O . ASP A 1 85 ? -10.062 -17.609 10.875 1 61.41 85 ASP A O 1
ATOM 707 N N . VAL A 1 86 ? -11.539 -16.953 9.375 1 59.19 86 VAL A N 1
ATOM 708 C CA . VAL A 1 86 ? -11.336 -15.516 9.398 1 59.19 86 VAL A CA 1
ATOM 709 C C . VAL A 1 86 ? -11.742 -14.953 10.758 1 59.19 86 VAL A C 1
ATOM 711 O O . VAL A 1 86 ? -11.234 -13.914 11.188 1 59.19 86 VAL A O 1
ATOM 714 N N . SER A 1 87 ? -12.484 -15.656 11.492 1 64.31 87 SER A N 1
ATOM 715 C CA . SER A 1 87 ? -13.055 -15.125 12.727 1 64.31 87 SER A CA 1
ATOM 716 C C . SER A 1 87 ? -12.047 -15.18 13.867 1 64.31 87 SER A C 1
ATOM 718 O O . SER A 1 87 ? -12.203 -14.469 14.867 1 64.31 87 SER A O 1
ATOM 720 N N . ASP A 1 88 ? -10.992 -15.797 13.648 1 68.5 88 ASP A N 1
ATOM 721 C CA . ASP A 1 88 ? -9.961 -15.945 14.672 1 68.5 88 ASP A CA 1
ATOM 722 C C . ASP A 1 88 ? -8.82 -14.953 14.445 1 68.5 88 ASP A C 1
ATOM 724 O O . ASP A 1 88 ? -8.008 -15.125 13.539 1 68.5 88 ASP A O 1
ATOM 728 N N . GLN A 1 89 ? -8.781 -13.898 15.203 1 71.25 89 GLN A N 1
ATOM 729 C CA . GLN A 1 89 ? -7.793 -12.828 15.125 1 71.25 89 GLN A CA 1
ATOM 730 C C . GLN A 1 89 ? -6.375 -13.383 15.141 1 71.25 89 GLN A C 1
ATOM 732 O O . GLN A 1 89 ? -5.477 -12.82 14.5 1 71.25 89 GLN A O 1
ATOM 737 N N . SER A 1 90 ? -6.172 -14.398 15.938 1 76.75 90 SER A N 1
ATOM 738 C CA . SER A 1 90 ? -4.848 -15.008 15.984 1 76.75 90 SER A CA 1
ATOM 739 C C . SER A 1 90 ? -4.422 -15.5 14.609 1 76.75 90 SER A C 1
ATOM 741 O O . SER A 1 90 ? -3.234 -15.484 14.273 1 76.75 90 SER A O 1
ATOM 743 N N . GLN A 1 91 ? -5.441 -15.781 13.805 1 84.94 91 GLN A N 1
ATOM 744 C CA . GLN A 1 91 ? -5.137 -16.297 12.477 1 84.94 91 GLN A CA 1
ATOM 745 C C . GLN A 1 91 ? -4.684 -15.18 11.547 1 84.94 91 GLN A C 1
ATOM 747 O O . GLN A 1 91 ? -3.859 -15.398 10.656 1 84.94 91 GLN A O 1
ATOM 752 N N . SER A 1 92 ? -5.176 -13.969 11.836 1 86.56 92 SER A N 1
ATOM 753 C CA . SER A 1 92 ? -4.781 -12.828 11.023 1 86.56 92 SER A CA 1
ATOM 754 C C . SER A 1 92 ? -3.297 -12.516 11.188 1 86.56 92 SER A C 1
ATOM 756 O O . SER A 1 92 ? -2.596 -12.266 10.203 1 86.56 92 SER A O 1
ATOM 758 N N . GLU A 1 93 ? -2.869 -12.555 12.391 1 90.31 93 GLU A N 1
ATOM 759 C CA . GLU A 1 93 ? -1.464 -12.273 12.656 1 90.31 93 GLU A CA 1
ATOM 760 C C . GLU A 1 93 ? -0.555 -13.312 12.016 1 90.31 93 GLU A C 1
ATOM 762 O O . GLU A 1 93 ? 0.491 -12.977 11.461 1 90.31 93 GLU A O 1
ATOM 767 N N . ILE A 1 94 ? -0.932 -14.57 12.164 1 91.81 94 ILE A N 1
ATOM 768 C CA . ILE A 1 94 ? -0.167 -15.664 11.562 1 91.81 94 ILE A CA 1
ATOM 769 C C . ILE A 1 94 ? -0.073 -15.461 10.055 1 91.81 94 ILE A C 1
ATOM 771 O O . ILE A 1 94 ? 1.005 -15.594 9.469 1 91.81 94 ILE A O 1
ATOM 775 N N . GLN A 1 95 ? -1.2 -15.125 9.445 1 92.94 95 GLN A N 1
ATOM 776 C CA . GLN A 1 95 ? -1.251 -14.906 8.008 1 92.94 95 GLN A CA 1
ATOM 777 C C . GLN A 1 95 ? -0.349 -13.742 7.594 1 92.94 95 GLN A C 1
ATOM 779 O O . GLN A 1 95 ? 0.436 -13.867 6.652 1 92.94 95 GLN A O 1
ATOM 784 N N . ILE A 1 96 ? -0.435 -12.656 8.312 1 93.94 96 ILE A N 1
ATOM 785 C CA . ILE A 1 96 ? 0.31 -11.445 7.996 1 93.94 96 ILE A CA 1
ATOM 786 C C . ILE A 1 96 ? 1.809 -11.711 8.109 1 93.94 96 ILE A C 1
ATOM 788 O O . ILE A 1 96 ? 2.584 -11.336 7.234 1 93.94 96 ILE A O 1
ATOM 792 N N . LYS A 1 97 ? 2.191 -12.398 9.102 1 93.94 97 LYS A N 1
ATOM 793 C CA . LYS A 1 97 ? 3.607 -12.68 9.32 1 93.94 97 LYS A CA 1
ATOM 794 C C . LYS A 1 97 ? 4.148 -13.633 8.258 1 93.94 97 LYS A C 1
ATOM 796 O O . LYS A 1 97 ? 5.281 -13.477 7.797 1 93.94 97 LYS A O 1
ATOM 801 N N . TRP A 1 98 ? 3.363 -14.648 7.957 1 95.94 98 TRP A N 1
ATOM 802 C CA . TRP A 1 98 ? 3.748 -15.562 6.887 1 95.94 98 TRP A CA 1
ATOM 803 C C . TRP A 1 98 ? 3.959 -14.805 5.578 1 95.94 98 TRP A C 1
ATOM 805 O O . TRP A 1 98 ? 4.988 -14.961 4.922 1 95.94 98 TRP A O 1
ATOM 815 N N . GLU A 1 99 ? 2.945 -13.914 5.262 1 96.25 99 GLU A N 1
ATOM 816 C CA . GLU A 1 99 ? 3.033 -13.117 4.039 1 96.25 99 GLU A CA 1
ATOM 817 C C . GLU A 1 99 ? 4.246 -12.195 4.066 1 96.25 99 GLU A C 1
ATOM 819 O O . GLU A 1 99 ? 4.977 -12.094 3.076 1 96.25 99 GLU A O 1
ATOM 824 N N . HIS A 1 100 ? 4.402 -11.609 5.125 1 94.69 100 HIS A N 1
ATOM 825 C CA . HIS A 1 100 ? 5.531 -10.695 5.266 1 94.69 100 HIS A CA 1
ATOM 826 C C . HIS A 1 100 ? 6.855 -11.414 5.027 1 94.69 100 HIS A C 1
ATOM 828 O O . HIS A 1 100 ? 7.727 -10.906 4.32 1 94.69 100 HIS A O 1
ATOM 834 N N . SER A 1 101 ? 7.074 -12.57 5.547 1 94.31 101 SER A N 1
ATOM 835 C CA . SER A 1 101 ? 8.328 -13.305 5.445 1 94.31 101 SER A CA 1
ATOM 836 C C . SER A 1 101 ? 8.656 -13.648 3.994 1 94.31 101 SER A C 1
ATOM 838 O O . SER A 1 101 ? 9.781 -13.438 3.539 1 94.31 101 SER A O 1
ATOM 840 N N . TYR A 1 102 ? 7.703 -14.039 3.232 1 96.19 102 TYR A N 1
ATOM 841 C CA . TYR A 1 102 ? 7.984 -14.523 1.886 1 96.19 102 TYR A CA 1
ATOM 842 C C . TYR A 1 102 ? 7.934 -13.383 0.875 1 96.19 102 TYR A C 1
ATOM 844 O O . TYR A 1 102 ? 8.688 -13.375 -0.101 1 96.19 102 TYR A O 1
ATOM 852 N N . LEU A 1 103 ? 7.078 -12.375 1.116 1 95.38 103 LEU A N 1
ATOM 853 C CA . LEU A 1 103 ? 7.039 -11.219 0.228 1 95.38 103 LEU A CA 1
ATOM 854 C C . LEU A 1 103 ? 8.406 -10.547 0.148 1 95.38 103 LEU A C 1
ATOM 856 O O . LEU A 1 103 ? 8.781 -10.031 -0.904 1 95.38 103 LEU A O 1
ATOM 860 N N . HIS A 1 104 ? 9.188 -10.641 1.176 1 90.88 104 HIS A N 1
ATOM 861 C CA . HIS A 1 104 ? 10.453 -9.922 1.254 1 90.88 104 HIS A CA 1
ATOM 862 C C . HIS A 1 104 ? 11.625 -10.82 0.863 1 90.88 104 HIS A C 1
ATOM 864 O O . HIS A 1 104 ? 12.758 -10.352 0.755 1 90.88 104 HIS A O 1
ATOM 870 N N . SER A 1 105 ? 11.359 -12.062 0.575 1 93.56 105 SER A N 1
ATOM 871 C CA . SER A 1 105 ? 12.469 -12.977 0.361 1 93.56 105 SER A CA 1
ATOM 872 C C . SER A 1 105 ? 12.469 -13.539 -1.059 1 93.56 105 SER A C 1
ATOM 874 O O . SER A 1 105 ? 13.453 -14.125 -1.504 1 93.56 105 SER A O 1
ATOM 876 N N . VAL A 1 106 ? 11.422 -13.289 -1.739 1 96.12 106 VAL A N 1
ATOM 877 C CA . VAL A 1 106 ? 11.305 -13.883 -3.068 1 96.12 106 VAL A CA 1
ATOM 878 C C . VAL A 1 106 ? 11.93 -12.953 -4.105 1 96.12 106 VAL A C 1
ATOM 880 O O . VAL A 1 106 ? 12.148 -11.773 -3.838 1 96.12 106 VAL A O 1
ATOM 883 N N . HIS A 1 107 ? 12.164 -13.586 -5.293 1 97.19 107 HIS A N 1
ATOM 884 C CA . HIS A 1 107 ? 12.766 -12.844 -6.398 1 97.19 107 HIS A CA 1
ATOM 885 C C . HIS A 1 107 ? 11.703 -12.164 -7.25 1 97.19 107 HIS A C 1
ATOM 887 O O . HIS A 1 107 ? 12 -11.219 -7.988 1 97.19 107 HIS A O 1
ATOM 893 N N . ALA A 1 108 ? 10.484 -12.672 -7.172 1 98.75 108 ALA A N 1
ATOM 894 C CA . ALA A 1 108 ? 9.391 -12.125 -7.969 1 98.75 108 ALA A CA 1
ATOM 895 C C . ALA A 1 108 ? 8.07 -12.172 -7.199 1 98.75 108 ALA A C 1
ATOM 897 O O . ALA A 1 108 ? 7.848 -13.086 -6.402 1 98.75 108 ALA A O 1
ATOM 898 N N . VAL A 1 109 ? 7.258 -11.203 -7.449 1 98.88 109 VAL A N 1
ATOM 899 C CA . VAL A 1 109 ? 5.926 -11.141 -6.863 1 98.88 109 VAL A CA 1
ATOM 900 C C . VAL A 1 109 ? 4.891 -10.859 -7.949 1 98.88 109 VAL A C 1
ATOM 902 O O . VAL A 1 109 ? 5.102 -9.992 -8.805 1 98.88 109 VAL A O 1
ATOM 905 N N . SER A 1 110 ? 3.83 -11.594 -7.969 1 98.88 110 SER A N 1
ATOM 906 C CA . SER A 1 110 ? 2.693 -11.32 -8.844 1 98.88 110 SER A CA 1
ATOM 907 C C . SER A 1 110 ? 1.48 -10.859 -8.039 1 98.88 110 SER A C 1
ATOM 909 O O . SER A 1 110 ? 1.238 -11.352 -6.934 1 98.88 110 SER A O 1
ATOM 911 N N . PHE A 1 111 ? 0.728 -9.961 -8.609 1 98.88 111 PHE A N 1
ATOM 912 C CA . PHE A 1 111 ? -0.515 -9.477 -8.023 1 98.88 111 PHE A CA 1
ATOM 913 C C . PHE A 1 111 ? -1.695 -9.75 -8.945 1 98.88 111 PHE A C 1
ATOM 915 O O . PHE A 1 111 ? -1.587 -9.602 -10.164 1 98.88 111 PHE A O 1
ATOM 922 N N . TRP A 1 112 ? -2.787 -10.125 -8.359 1 98.88 112 TRP A N 1
ATOM 923 C CA . TRP A 1 112 ? -4.062 -10.164 -9.07 1 98.88 112 TRP A CA 1
ATOM 924 C C . TRP A 1 112 ? -5.145 -9.422 -8.289 1 98.88 112 TRP A C 1
ATOM 926 O O . TRP A 1 112 ? -5.371 -9.711 -7.113 1 98.88 112 TRP A O 1
ATOM 936 N N . PHE A 1 113 ? -5.797 -8.461 -8.898 1 98.81 113 PHE A N 1
ATOM 937 C CA . PHE A 1 113 ? -6.93 -7.727 -8.344 1 98.81 113 PHE A CA 1
ATOM 938 C C . PHE A 1 113 ? -8.234 -8.195 -8.977 1 98.81 113 PHE A C 1
ATOM 940 O O . PHE A 1 113 ? -8.492 -7.934 -10.148 1 98.81 113 PHE A O 1
ATOM 947 N N . CYS A 1 114 ? -9.008 -8.867 -8.203 1 98.38 114 CYS A N 1
ATOM 948 C CA . CYS A 1 114 ? -10.281 -9.375 -8.703 1 98.38 114 CYS A CA 1
ATOM 949 C C . CYS A 1 114 ? -11.336 -8.273 -8.727 1 98.38 114 CYS A C 1
ATOM 951 O O . CYS A 1 114 ? -11.102 -7.176 -8.219 1 98.38 114 CYS A O 1
ATOM 953 N N . SER A 1 115 ? -12.484 -8.508 -9.281 1 97.75 115 SER A N 1
ATOM 954 C CA . SER A 1 115 ? -13.492 -7.473 -9.484 1 97.75 115 SER A CA 1
ATOM 955 C C . SER A 1 115 ? -14.422 -7.367 -8.281 1 97.75 115 SER A C 1
ATOM 957 O O . SER A 1 115 ? -15.086 -6.344 -8.086 1 97.75 115 SER A O 1
ATOM 959 N N . GLU A 1 116 ? -14.484 -8.406 -7.438 1 96.81 116 GLU A N 1
ATOM 960 C CA . GLU A 1 116 ? -15.555 -8.555 -6.457 1 96.81 116 GLU A CA 1
ATOM 961 C C . GLU A 1 116 ? -15.297 -7.688 -5.227 1 96.81 116 GLU A C 1
ATOM 963 O O . GLU A 1 116 ? -16.234 -7.305 -4.523 1 96.81 116 GLU A O 1
ATOM 968 N N . THR A 1 117 ? -14.023 -7.398 -4.922 1 95.94 117 THR A N 1
ATOM 969 C CA . THR A 1 117 ? -13.648 -6.66 -3.719 1 95.94 117 THR A CA 1
ATOM 970 C C . THR A 1 117 ? -12.609 -5.594 -4.039 1 95.94 117 THR A C 1
ATOM 972 O O . THR A 1 117 ? -12.062 -5.566 -5.141 1 95.94 117 THR A O 1
ATOM 975 N N . LEU A 1 118 ? -12.289 -4.773 -3.09 1 96 118 LEU A N 1
ATOM 976 C CA . LEU A 1 118 ? -11.297 -3.711 -3.266 1 96 118 LEU A CA 1
ATOM 977 C C . LEU A 1 118 ? -9.891 -4.238 -3.027 1 96 118 LEU A C 1
ATOM 979 O O . LEU A 1 118 ? -8.906 -3.566 -3.354 1 96 118 LEU A O 1
ATOM 983 N N . CYS A 1 119 ? -9.711 -5.379 -2.441 1 96.44 119 CYS A N 1
ATOM 984 C CA . CYS A 1 119 ? -8.414 -5.973 -2.137 1 96.44 119 CYS A CA 1
ATOM 985 C C . CYS A 1 119 ? -7.531 -4.992 -1.377 1 96.44 119 CYS A C 1
ATOM 987 O O . CYS A 1 119 ? -6.414 -4.699 -1.807 1 96.44 119 CYS A O 1
ATOM 989 N N . PRO A 1 120 ? -8.031 -4.52 -0.242 1 95.69 120 PRO A N 1
ATOM 990 C CA . PRO A 1 120 ? -7.324 -3.418 0.42 1 95.69 120 PRO A CA 1
ATOM 991 C C . PRO A 1 120 ? -5.906 -3.795 0.846 1 95.69 120 PRO A C 1
ATOM 993 O O . PRO A 1 120 ? -4.969 -3.025 0.625 1 95.69 120 PRO A O 1
ATOM 996 N N . ILE A 1 121 ? -5.719 -4.938 1.408 1 95.31 121 ILE A N 1
ATOM 997 C CA . ILE A 1 121 ? -4.41 -5.355 1.897 1 95.31 121 ILE A CA 1
ATOM 998 C C . ILE A 1 121 ? -3.475 -5.605 0.717 1 95.31 121 ILE A C 1
ATOM 1000 O O . ILE A 1 121 ? -2.271 -5.352 0.807 1 95.31 121 ILE A O 1
ATOM 1004 N N . THR A 1 122 ? -4.016 -6.117 -0.402 1 97.5 122 THR A N 1
ATOM 1005 C CA . THR A 1 122 ? -3.24 -6.277 -1.627 1 97.5 122 THR A CA 1
ATOM 1006 C C . THR A 1 122 ? -2.639 -4.945 -2.064 1 97.5 122 THR A C 1
ATOM 1008 O O . THR A 1 122 ? -1.482 -4.891 -2.488 1 97.5 122 THR A O 1
ATOM 1011 N N . LEU A 1 123 ? -3.465 -3.883 -1.95 1 98.38 123 LEU A N 1
ATOM 1012 C CA . LEU A 1 123 ? -2.969 -2.557 -2.301 1 98.38 123 LEU A CA 1
ATOM 1013 C C . LEU A 1 123 ? -1.792 -2.164 -1.414 1 98.38 123 LEU A C 1
ATOM 1015 O O . LEU A 1 123 ? -0.785 -1.648 -1.904 1 98.38 123 LEU A O 1
ATOM 1019 N N . TYR A 1 124 ? -1.904 -2.459 -0.133 1 98.25 124 TYR A N 1
ATOM 1020 C CA . TYR A 1 124 ? -0.794 -2.215 0.78 1 98.25 124 TYR A CA 1
ATOM 1021 C C . TYR A 1 124 ? 0.46 -2.951 0.323 1 98.25 124 TYR A C 1
ATOM 1023 O O . TYR A 1 124 ? 1.543 -2.365 0.261 1 98.25 124 TYR A O 1
ATOM 1031 N N . GLU A 1 125 ? 0.311 -4.168 -0.001 1 98.25 125 GLU A N 1
ATOM 1032 C CA . GLU A 1 125 ? 1.437 -5 -0.412 1 98.25 125 GLU A CA 1
ATOM 1033 C C . GLU A 1 125 ? 2.051 -4.496 -1.714 1 98.25 125 GLU A C 1
ATOM 1035 O O . GLU A 1 125 ? 3.275 -4.492 -1.868 1 98.25 125 GLU A O 1
ATOM 1040 N N . LEU A 1 126 ? 1.174 -4.141 -2.656 1 98.69 126 LEU A N 1
ATOM 1041 C CA . LEU A 1 126 ? 1.686 -3.594 -3.91 1 98.69 126 LEU A CA 1
ATOM 1042 C C . LEU A 1 126 ? 2.523 -2.346 -3.656 1 98.69 126 LEU A C 1
ATOM 1044 O O . LEU A 1 126 ? 3.604 -2.191 -4.23 1 98.69 126 LEU A O 1
ATOM 1048 N N . GLY A 1 127 ? 2 -1.434 -2.828 1 98.25 127 GLY A N 1
ATOM 1049 C CA . GLY A 1 127 ? 2.787 -0.263 -2.477 1 98.25 127 GLY A CA 1
ATOM 1050 C C . GLY A 1 127 ? 4.164 -0.607 -1.944 1 98.25 127 GLY A C 1
ATOM 1051 O O . GLY A 1 127 ? 5.168 -0.052 -2.396 1 98.25 127 GLY A O 1
ATOM 1052 N N . LYS A 1 128 ? 4.207 -1.532 -1.052 1 97.75 128 LYS A N 1
ATOM 1053 C CA . LYS A 1 128 ? 5.457 -1.956 -0.429 1 97.75 128 LYS A CA 1
ATOM 1054 C C . LYS A 1 128 ? 6.41 -2.553 -1.46 1 97.75 128 LYS A C 1
ATOM 1056 O O . LYS A 1 128 ? 7.559 -2.111 -1.582 1 97.75 128 LYS A O 1
ATOM 1061 N N . ILE A 1 129 ? 5.953 -3.469 -2.246 1 98.19 129 ILE A N 1
ATOM 1062 C CA . ILE A 1 129 ? 6.797 -4.242 -3.152 1 98.19 129 ILE A CA 1
ATOM 1063 C C . ILE A 1 129 ? 7.25 -3.363 -4.316 1 98.19 129 ILE A C 1
ATOM 1065 O O . ILE A 1 129 ? 8.359 -3.52 -4.828 1 98.19 129 ILE A O 1
ATOM 1069 N N . SER A 1 130 ? 6.379 -2.416 -4.707 1 98.19 130 SER A N 1
ATOM 1070 C CA . SER A 1 130 ? 6.742 -1.527 -5.805 1 98.19 130 SER A CA 1
ATOM 1071 C C . SER A 1 130 ? 8.008 -0.744 -5.488 1 98.19 130 SER A C 1
ATOM 1073 O O . SER A 1 130 ? 8.719 -0.307 -6.398 1 98.19 130 SER A O 1
ATOM 1075 N N . MET A 1 131 ? 8.336 -0.627 -4.219 1 97.19 131 MET A N 1
ATOM 1076 C CA . MET A 1 131 ? 9.492 0.16 -3.805 1 97.19 131 MET A CA 1
ATOM 1077 C C . MET A 1 131 ? 10.742 -0.707 -3.742 1 97.19 131 MET A C 1
ATOM 1079 O O . MET A 1 131 ? 11.82 -0.224 -3.387 1 97.19 131 MET A O 1
ATOM 1083 N N . MET A 1 132 ? 10.633 -1.944 -4.105 1 97 132 MET A N 1
ATOM 1084 C CA . MET A 1 132 ? 11.773 -2.859 -4.164 1 97 132 MET A CA 1
ATOM 1085 C C . MET A 1 132 ? 12.172 -3.131 -5.609 1 97 132 MET A C 1
ATOM 1087 O O . MET A 1 132 ? 11.719 -4.102 -6.215 1 97 132 MET A O 1
ATOM 1091 N N . PRO A 1 133 ? 13.125 -2.365 -6.105 1 95.56 133 PRO A N 1
ATOM 1092 C CA . PRO A 1 133 ? 13.43 -2.404 -7.539 1 95.56 133 PRO A CA 1
ATOM 1093 C C . PRO A 1 133 ? 14.039 -3.734 -7.98 1 95.56 133 PRO A C 1
ATOM 1095 O O . PRO A 1 133 ? 13.992 -4.074 -9.164 1 95.56 133 PRO A O 1
ATOM 1098 N N . HIS A 1 134 ? 14.578 -4.488 -7.055 1 96.31 134 HIS A N 1
ATOM 1099 C CA . HIS A 1 134 ? 15.242 -5.734 -7.422 1 96.31 134 HIS A CA 1
ATOM 1100 C C . HIS A 1 134 ? 14.242 -6.879 -7.535 1 96.31 134 HIS A C 1
ATOM 1102 O O . HIS A 1 134 ? 14.578 -7.957 -8.023 1 96.31 134 HIS A O 1
ATOM 1108 N N . VAL A 1 135 ? 13.078 -6.664 -7.043 1 97.94 135 VAL A N 1
ATOM 1109 C CA . VAL A 1 135 ? 12.039 -7.68 -7.121 1 97.94 135 VAL A CA 1
ATOM 1110 C C . VAL A 1 135 ? 11.289 -7.551 -8.445 1 97.94 135 VAL A C 1
ATOM 1112 O O . VAL A 1 135 ? 10.836 -6.465 -8.805 1 97.94 135 VAL A O 1
ATOM 1115 N N . LYS A 1 136 ? 11.25 -8.633 -9.203 1 98.44 136 LYS A N 1
ATOM 1116 C CA . LYS A 1 136 ? 10.438 -8.641 -10.422 1 98.44 136 LYS A CA 1
ATOM 1117 C C . LYS A 1 136 ? 8.953 -8.57 -10.094 1 98.44 136 LYS A C 1
ATOM 1119 O O . LYS A 1 136 ? 8.445 -9.367 -9.305 1 98.44 136 LYS A O 1
ATOM 1124 N N . LEU A 1 137 ? 8.258 -7.613 -10.711 1 98.75 137 LEU A N 1
ATOM 1125 C CA . LEU A 1 137 ? 6.871 -7.328 -10.367 1 98.75 137 LEU A CA 1
ATOM 1126 C C . LEU A 1 137 ? 5.945 -7.633 -11.539 1 98.75 137 LEU A C 1
ATOM 1128 O O . LEU A 1 137 ? 6.191 -7.184 -12.664 1 98.75 137 LEU A O 1
ATOM 1132 N N . PHE A 1 138 ? 4.953 -8.438 -11.32 1 98.94 138 PHE A N 1
ATOM 1133 C CA . PHE A 1 138 ? 3.893 -8.727 -12.281 1 98.94 138 PHE A CA 1
ATOM 1134 C C . PHE A 1 138 ? 2.531 -8.328 -11.719 1 98.94 138 PHE A C 1
ATOM 1136 O O . PHE A 1 138 ? 2.205 -8.664 -10.578 1 98.94 138 PHE A O 1
ATOM 1143 N N . VAL A 1 139 ? 1.737 -7.59 -12.523 1 98.94 139 VAL A N 1
ATOM 1144 C CA . VAL A 1 139 ? 0.464 -7.086 -12.016 1 98.94 139 VAL A CA 1
ATOM 1145 C C . VAL A 1 139 ? -0.653 -7.422 -13 1 98.94 139 VAL A C 1
ATOM 1147 O O . VAL A 1 139 ? -0.59 -7.043 -14.172 1 98.94 139 VAL A O 1
ATOM 1150 N N . GLY A 1 140 ? -1.604 -8.164 -12.562 1 98.94 140 GLY A N 1
ATOM 1151 C CA . GLY A 1 140 ? -2.854 -8.414 -13.266 1 98.94 140 GLY A CA 1
ATOM 1152 C C . GLY A 1 140 ? -4.055 -7.777 -12.586 1 98.94 140 GLY A C 1
ATOM 1153 O O . GLY A 1 140 ? -4.164 -7.805 -11.359 1 98.94 140 GLY A O 1
ATOM 1154 N N . VAL A 1 141 ? -4.941 -7.16 -13.344 1 98.88 141 VAL A N 1
ATOM 1155 C CA . VAL A 1 141 ? -6.129 -6.48 -12.836 1 98.88 141 VAL A CA 1
ATOM 1156 C C . VAL A 1 141 ? -7.348 -6.895 -13.656 1 98.88 141 VAL A C 1
ATOM 1158 O O . VAL A 1 141 ? -7.336 -6.809 -14.883 1 98.88 141 VAL A O 1
ATOM 1161 N N . HIS A 1 142 ? -8.367 -7.391 -12.93 1 98.75 142 HIS A N 1
ATOM 1162 C CA . HIS A 1 142 ? -9.617 -7.617 -13.641 1 98.75 142 HIS A CA 1
ATOM 1163 C C . HIS A 1 142 ? -10.133 -6.332 -14.281 1 98.75 142 HIS A C 1
ATOM 1165 O O . HIS A 1 142 ? -10.086 -5.266 -13.664 1 98.75 142 HIS A O 1
ATOM 1171 N N . PRO A 1 143 ? -10.57 -6.398 -15.5 1 98.38 143 PRO A N 1
ATOM 1172 C CA . PRO A 1 143 ? -10.992 -5.184 -16.219 1 98.38 143 PRO A CA 1
ATOM 1173 C C . PRO A 1 143 ? -12.047 -4.395 -15.445 1 98.38 143 PRO A C 1
ATOM 1175 O O . PRO A 1 143 ? -12.156 -3.176 -15.617 1 98.38 143 PRO A O 1
ATOM 1178 N N . GLN A 1 144 ? -12.789 -5.055 -14.531 1 98.06 144 GLN A N 1
ATOM 1179 C CA . GLN A 1 144 ? -13.875 -4.395 -13.812 1 98.06 144 GLN A CA 1
ATOM 1180 C C . GLN A 1 144 ? -13.477 -4.094 -12.367 1 98.06 144 GLN A C 1
ATOM 1182 O O . GLN A 1 144 ? -14.328 -3.791 -11.539 1 98.06 144 GLN A O 1
ATOM 1187 N N . TYR A 1 145 ? -12.266 -4.23 -12.016 1 98.06 145 TYR A N 1
ATOM 1188 C CA . TYR A 1 145 ? -11.805 -3.881 -10.68 1 98.06 145 TYR A CA 1
ATOM 1189 C C . TYR A 1 145 ? -12.055 -2.406 -10.383 1 98.06 145 TYR A C 1
ATOM 1191 O O . TYR A 1 145 ? -11.711 -1.538 -11.188 1 98.06 145 TYR A O 1
ATOM 1199 N N . GLN A 1 146 ? -12.531 -2.131 -9.227 1 95.88 146 GLN A N 1
ATOM 1200 C CA . GLN A 1 146 ? -13.078 -0.821 -8.891 1 95.88 146 GLN A CA 1
ATOM 1201 C C . GLN A 1 146 ? -11.984 0.24 -8.859 1 95.88 146 GLN A C 1
ATOM 1203 O O . GLN A 1 146 ? -12.234 1.408 -9.156 1 95.88 146 GLN A O 1
ATOM 1208 N N . ARG A 1 147 ? -10.797 -0.137 -8.469 1 95.75 147 ARG A N 1
ATOM 1209 C CA . ARG A 1 147 ? -9.703 0.824 -8.352 1 95.75 147 ARG A CA 1
ATOM 1210 C C . ARG A 1 147 ? -8.641 0.574 -9.414 1 95.75 147 ARG A C 1
ATOM 1212 O O . ARG A 1 147 ? -7.449 0.79 -9.172 1 95.75 147 ARG A O 1
ATOM 1219 N N . LYS A 1 148 ? -9.07 0.134 -10.531 1 97.06 148 LYS A N 1
ATOM 1220 C CA . LYS A 1 148 ? -8.203 -0.232 -11.648 1 97.06 148 LYS A CA 1
ATOM 1221 C C . LYS A 1 148 ? -7.32 0.939 -12.062 1 97.06 148 LYS A C 1
ATOM 1223 O O . LYS A 1 148 ? -6.105 0.787 -12.203 1 97.06 148 LYS A O 1
ATOM 1228 N N . LEU A 1 149 ? -7.898 2.096 -12.211 1 94.88 149 LEU A N 1
ATOM 1229 C CA . LEU A 1 149 ? -7.156 3.264 -12.672 1 94.88 149 LEU A CA 1
ATOM 1230 C C . LEU A 1 149 ? -6.066 3.645 -11.68 1 94.88 149 LEU A C 1
ATOM 1232 O O . LEU A 1 149 ? -4.953 3.992 -12.078 1 94.88 149 LEU A O 1
ATOM 1236 N N . ASP A 1 150 ? -6.348 3.58 -10.367 1 95.44 150 ASP A N 1
ATOM 1237 C CA . ASP A 1 150 ? -5.352 3.854 -9.344 1 95.44 150 ASP A CA 1
ATOM 1238 C C . ASP A 1 150 ? -4.156 2.912 -9.469 1 95.44 150 ASP A C 1
ATOM 1240 O O . ASP A 1 150 ? -3.004 3.352 -9.43 1 95.44 150 ASP A O 1
ATOM 1244 N N . VAL A 1 151 ? -4.465 1.653 -9.625 1 98 151 VAL A N 1
ATOM 1245 C CA . VAL A 1 151 ? -3.412 0.647 -9.727 1 98 151 VAL A CA 1
ATOM 1246 C C . VAL A 1 151 ? -2.566 0.91 -10.969 1 98 151 VAL A C 1
ATOM 1248 O O . VAL A 1 151 ? -1.335 0.876 -10.914 1 98 151 VAL A O 1
ATOM 1251 N N . GLU A 1 152 ? -3.236 1.225 -12.062 1 98.12 152 GLU A N 1
ATOM 1252 C CA . GLU A 1 152 ? -2.541 1.456 -13.32 1 98.12 152 GLU A CA 1
ATOM 1253 C C . GLU A 1 152 ? -1.616 2.666 -13.227 1 98.12 152 GLU A C 1
ATOM 1255 O O . GLU A 1 152 ? -0.427 2.57 -13.539 1 98.12 152 GLU A O 1
ATOM 1260 N N . ILE A 1 153 ? -2.092 3.76 -12.773 1 97.12 153 ILE A N 1
ATOM 1261 C CA . ILE A 1 153 ? -1.334 5.008 -12.766 1 97.12 153 ILE A CA 1
ATOM 1262 C C . ILE A 1 153 ? -0.223 4.93 -11.727 1 97.12 153 ILE A C 1
ATOM 1264 O O . ILE A 1 153 ? 0.932 5.254 -12.008 1 97.12 153 ILE A O 1
ATOM 1268 N N . GLN A 1 154 ? -0.549 4.477 -10.508 1 96.81 154 GLN A N 1
ATOM 1269 C CA . GLN A 1 154 ? 0.44 4.414 -9.438 1 96.81 154 GLN A CA 1
ATOM 1270 C C . GLN A 1 154 ? 1.577 3.461 -9.797 1 96.81 154 GLN A C 1
ATOM 1272 O O . GLN A 1 154 ? 2.744 3.75 -9.531 1 96.81 154 GLN A O 1
ATOM 1277 N N . THR A 1 155 ? 1.247 2.33 -10.375 1 98.06 155 THR A N 1
ATOM 1278 C CA . THR A 1 155 ? 2.275 1.373 -10.773 1 98.06 155 THR A CA 1
ATOM 1279 C C . THR A 1 155 ? 3.191 1.973 -11.836 1 98.06 155 THR A C 1
ATOM 1281 O O . THR A 1 155 ? 4.414 1.858 -11.742 1 98.06 155 THR A O 1
ATOM 1284 N N . HIS A 1 156 ? 2.607 2.627 -12.789 1 97.56 156 HIS A N 1
ATOM 1285 C CA . HIS A 1 156 ? 3.387 3.227 -13.867 1 97.56 156 HIS A CA 1
ATOM 1286 C C . HIS A 1 156 ? 4.336 4.293 -13.328 1 97.56 156 HIS A C 1
ATOM 1288 O O . HIS A 1 156 ? 5.473 4.41 -13.797 1 97.56 156 HIS A O 1
ATOM 1294 N N . LEU A 1 157 ? 3.932 5.047 -12.359 1 96.56 157 LEU A N 1
ATOM 1295 C CA . LEU A 1 157 ? 4.723 6.145 -11.82 1 96.56 157 LEU A CA 1
ATOM 1296 C C . LEU A 1 157 ? 5.949 5.617 -11.078 1 96.56 157 LEU A C 1
ATOM 1298 O O . LEU A 1 157 ? 7 6.262 -11.078 1 96.56 157 LEU A O 1
ATOM 1302 N N . VAL A 1 158 ? 5.816 4.477 -10.453 1 97.19 158 VAL A N 1
ATOM 1303 C CA . VAL A 1 158 ? 6.891 3.967 -9.609 1 97.19 158 VAL A CA 1
ATOM 1304 C C . VAL A 1 158 ? 7.707 2.932 -10.383 1 97.19 158 VAL A C 1
ATOM 1306 O O . VAL A 1 158 ? 8.93 2.877 -10.258 1 97.19 158 VAL A O 1
ATOM 1309 N N . ARG A 1 159 ? 7.023 2.086 -11.156 1 98.25 159 ARG A N 1
ATOM 1310 C CA . ARG A 1 159 ? 7.609 1.003 -11.945 1 98.25 159 ARG A CA 1
ATOM 1311 C C . ARG A 1 159 ? 7.18 1.092 -13.406 1 98.25 159 ARG A C 1
ATOM 1313 O O . ARG A 1 159 ? 6.402 0.261 -13.883 1 98.25 159 ARG A O 1
ATOM 1320 N N . PRO A 1 160 ? 7.75 2.018 -14.117 1 98.06 160 PRO A N 1
ATOM 1321 C CA . PRO A 1 160 ? 7.285 2.244 -15.492 1 98.06 160 PRO A CA 1
ATOM 1322 C C . PRO A 1 160 ? 7.531 1.043 -16.406 1 98.06 160 PRO A C 1
ATOM 1324 O O . PRO A 1 160 ? 6.898 0.922 -17.453 1 98.06 160 PRO A O 1
ATOM 1327 N N . GLU A 1 161 ? 8.375 0.104 -16.031 1 98 161 GLU A N 1
ATOM 1328 C CA . GLU A 1 161 ? 8.711 -1.047 -16.859 1 98 161 GLU A CA 1
ATOM 1329 C C . GLU A 1 161 ? 7.66 -2.146 -16.734 1 98 161 GLU A C 1
ATOM 1331 O O . GLU A 1 161 ? 7.621 -3.078 -17.547 1 98 161 GLU A O 1
ATOM 1336 N N . VAL A 1 162 ? 6.816 -2.062 -15.711 1 98.56 162 VAL A N 1
ATOM 1337 C CA . VAL A 1 162 ? 5.832 -3.105 -15.445 1 98.56 162 VAL A CA 1
ATOM 1338 C C . VAL A 1 162 ? 4.637 -2.932 -16.391 1 98.56 162 VAL A C 1
ATOM 1340 O O . VAL A 1 162 ? 4 -1.876 -16.391 1 98.56 162 VAL A O 1
ATOM 1343 N N . LYS A 1 163 ? 4.352 -3.895 -17.172 1 98.56 163 LYS A N 1
ATOM 1344 C CA . LYS A 1 163 ? 3.15 -3.934 -18 1 98.56 163 LYS A CA 1
ATOM 1345 C C . LYS A 1 163 ? 2.002 -4.621 -17.266 1 98.56 163 LYS A C 1
ATOM 1347 O O . LYS A 1 163 ? 2.084 -5.809 -16.953 1 98.56 163 LYS A O 1
ATOM 1352 N N . ILE A 1 164 ? 0.934 -3.93 -17.078 1 98.88 164 ILE A N 1
ATOM 1353 C CA . ILE A 1 164 ? -0.236 -4.488 -16.422 1 98.88 164 ILE A CA 1
ATOM 1354 C C . ILE A 1 164 ? -1.082 -5.266 -17.422 1 98.88 164 ILE A C 1
ATOM 1356 O O . ILE A 1 164 ? -1.283 -4.816 -18.547 1 98.88 164 ILE A O 1
ATOM 1360 N N . VAL A 1 165 ? -1.521 -6.418 -17.047 1 98.94 165 VAL A N 1
ATOM 1361 C CA . VAL A 1 165 ? -2.365 -7.246 -17.891 1 98.94 165 VAL A CA 1
ATOM 1362 C C . VAL A 1 165 ? -3.736 -7.426 -17.25 1 98.94 165 VAL A C 1
ATOM 1364 O O . VAL A 1 165 ? -3.928 -7.086 -16.078 1 98.94 165 VAL A O 1
ATOM 1367 N N . TYR A 1 166 ? -4.703 -8.008 -18 1 98.88 166 TYR A N 1
ATOM 1368 C CA . TYR A 1 166 ? -6.078 -7.883 -17.531 1 98.88 166 TYR A CA 1
ATOM 1369 C C . TYR A 1 166 ? -6.781 -9.234 -17.531 1 98.88 166 TYR A C 1
ATOM 1371 O O . TYR A 1 166 ? -8.008 -9.305 -17.578 1 98.88 166 TYR A O 1
ATOM 1379 N N . SER A 1 167 ? -6.004 -10.336 -17.547 1 98.75 167 SER A N 1
ATOM 1380 C CA . SER A 1 167 ? -6.512 -11.695 -17.375 1 98.75 167 SER A CA 1
ATOM 1381 C C . SER A 1 167 ? -5.492 -12.578 -16.672 1 98.75 167 SER A C 1
ATOM 1383 O O . SER A 1 167 ? -4.289 -12.328 -16.734 1 98.75 167 SER A O 1
ATOM 1385 N N . ILE A 1 168 ? -6.008 -13.617 -16.031 1 98.56 168 ILE A N 1
ATOM 1386 C CA . ILE A 1 168 ? -5.145 -14.562 -15.344 1 98.56 168 ILE A CA 1
ATOM 1387 C C . ILE A 1 168 ? -4.227 -15.258 -16.344 1 98.56 168 ILE A C 1
ATOM 1389 O O . ILE A 1 168 ? -3.043 -15.469 -16.078 1 98.56 168 ILE A O 1
ATOM 1393 N N . GLU A 1 169 ? -4.766 -15.586 -17.516 1 98.62 169 GLU A N 1
ATOM 1394 C CA . GLU A 1 169 ? -3.98 -16.219 -18.562 1 98.62 169 GLU A CA 1
ATOM 1395 C C . GLU A 1 169 ? -2.809 -15.352 -18.984 1 98.62 169 GLU A C 1
ATOM 1397 O O . GLU A 1 169 ? -1.673 -15.82 -19.078 1 98.62 169 GLU A O 1
ATOM 1402 N N . ASP A 1 170 ? -3.131 -14.062 -19.25 1 98.88 170 ASP A N 1
ATOM 1403 C CA . ASP A 1 170 ? -2.08 -13.133 -19.656 1 98.88 170 ASP A CA 1
ATOM 1404 C C . ASP A 1 170 ? -1.045 -12.953 -18.547 1 98.88 170 ASP A C 1
ATOM 1406 O O . ASP A 1 170 ? 0.145 -12.781 -18.828 1 98.88 170 ASP A O 1
ATOM 1410 N N . LEU A 1 171 ? -1.516 -12.938 -17.312 1 98.88 171 LEU A N 1
ATOM 1411 C CA . LEU A 1 171 ? -0.605 -12.828 -16.188 1 98.88 171 LEU A CA 1
ATOM 1412 C C . LEU A 1 171 ? 0.346 -14.023 -16.141 1 98.88 171 LEU A C 1
ATOM 1414 O O . LEU A 1 171 ? 1.559 -13.844 -15.992 1 98.88 171 LEU A O 1
ATOM 1418 N N . CYS A 1 172 ? -0.154 -15.227 -16.281 1 98.81 172 CYS A N 1
ATOM 1419 C CA . CYS A 1 172 ? 0.664 -16.438 -16.312 1 98.81 172 CYS A CA 1
ATOM 1420 C C . CYS A 1 172 ? 1.681 -16.391 -17.438 1 98.81 172 CYS A C 1
ATOM 1422 O O . CYS A 1 172 ? 2.848 -16.734 -17.25 1 98.81 172 CYS A O 1
ATOM 1424 N N . ASP A 1 173 ? 1.181 -15.977 -18.641 1 98.75 173 ASP A N 1
ATOM 1425 C CA . ASP A 1 173 ? 2.07 -15.875 -19.781 1 98.75 173 ASP A CA 1
ATOM 1426 C C . ASP A 1 173 ? 3.227 -14.922 -19.5 1 98.75 173 ASP A C 1
ATOM 1428 O O . ASP A 1 173 ? 4.379 -15.219 -19.812 1 98.75 173 ASP A O 1
ATOM 1432 N N . GLN A 1 174 ? 2.895 -13.836 -18.969 1 98.75 174 GLN A N 1
ATOM 1433 C CA . GLN A 1 174 ? 3.912 -12.828 -18.672 1 98.75 174 GLN A CA 1
ATOM 1434 C C . GLN A 1 174 ? 4.93 -13.359 -17.672 1 98.75 174 GLN A C 1
ATOM 1436 O O . GLN A 1 174 ? 6.141 -13.211 -17.859 1 98.75 174 GLN A O 1
ATOM 1441 N N . ILE A 1 175 ? 4.438 -13.945 -16.562 1 98.75 175 ILE A N 1
ATOM 1442 C CA . ILE A 1 175 ? 5.305 -14.5 -15.531 1 98.75 175 ILE A CA 1
ATOM 1443 C C . ILE A 1 175 ? 6.227 -15.555 -16.141 1 98.75 175 ILE A C 1
ATOM 1445 O O . ILE A 1 175 ? 7.438 -15.531 -15.914 1 98.75 175 ILE A O 1
ATOM 1449 N N . PHE A 1 176 ? 5.652 -16.422 -16.906 1 98.25 176 PHE A N 1
ATOM 1450 C CA . PHE A 1 176 ? 6.426 -17.516 -17.484 1 98.25 176 PHE A CA 1
ATOM 1451 C C . PHE A 1 176 ? 7.461 -16.984 -18.469 1 98.25 176 PHE A C 1
ATOM 1453 O O . PHE A 1 176 ? 8.641 -17.328 -18.391 1 98.25 176 PHE A O 1
ATOM 1460 N N . ASP A 1 177 ? 7.078 -16.109 -19.391 1 97.75 177 ASP A N 1
ATOM 1461 C CA . ASP A 1 177 ? 7.922 -15.648 -20.5 1 97.75 177 ASP A CA 1
ATOM 1462 C C . ASP A 1 177 ? 9.031 -14.734 -20 1 97.75 177 ASP A C 1
ATOM 1464 O O . ASP A 1 177 ? 10.164 -14.805 -20.469 1 97.75 177 ASP A O 1
ATOM 1468 N N . LEU A 1 178 ? 8.719 -13.945 -19.016 1 97.69 178 LEU A N 1
ATOM 1469 C CA . LEU A 1 178 ? 9.656 -12.898 -18.641 1 97.69 178 LEU A CA 1
ATOM 1470 C C . LEU A 1 178 ? 10.477 -13.32 -17.422 1 97.69 178 LEU A C 1
ATOM 1472 O O . LEU A 1 178 ? 11.453 -12.656 -17.062 1 97.69 178 LEU A O 1
ATOM 1476 N N . TYR A 1 179 ? 10.117 -14.461 -16.766 1 97.44 179 TYR A N 1
ATOM 1477 C CA . TYR A 1 179 ? 10.797 -14.781 -15.516 1 97.44 179 TYR A CA 1
ATOM 1478 C C . TYR A 1 179 ? 11.125 -16.266 -15.438 1 97.44 179 TYR A C 1
ATOM 1480 O O . TYR A 1 179 ? 12.281 -16.672 -15.555 1 97.44 179 TYR A O 1
ATOM 1488 N N . LEU A 1 180 ? 10.117 -17.156 -15.43 1 95.69 180 LEU A N 1
ATOM 1489 C CA . LEU A 1 180 ? 10.344 -18.562 -15.102 1 95.69 180 LEU A CA 1
ATOM 1490 C C . LEU A 1 180 ? 11.094 -19.266 -16.234 1 95.69 180 LEU A C 1
ATOM 1492 O O . LEU A 1 180 ? 11.867 -20.188 -15.992 1 95.69 180 LEU A O 1
ATOM 1496 N N . SER A 1 181 ? 11 -18.828 -17.453 1 93.06 181 SER A N 1
ATOM 1497 C CA . SER A 1 181 ? 11.633 -19.484 -18.594 1 93.06 181 SER A CA 1
ATOM 1498 C C . SER A 1 181 ? 13.055 -18.984 -18.812 1 93.06 181 SER A C 1
ATOM 1500 O O . SER A 1 181 ? 13.805 -19.547 -19.594 1 93.06 181 SER A O 1
ATOM 1502 N N . GLN A 1 182 ? 13.414 -17.875 -18.188 1 89.12 182 GLN A N 1
ATOM 1503 C CA . GLN A 1 182 ? 14.734 -17.281 -18.391 1 89.12 182 GLN A CA 1
ATOM 1504 C C . GLN A 1 182 ? 15.789 -18 -17.562 1 89.12 182 GLN A C 1
ATOM 1506 O O . GLN A 1 182 ? 15.508 -18.469 -16.453 1 89.12 182 GLN A O 1
ATOM 1511 N N . MET B 1 1 ? 11.398 35.312 9.633 1 76.06 1 MET B N 1
ATOM 1512 C CA . MET B 1 1 ? 10.172 34.969 10.352 1 76.06 1 MET B CA 1
ATOM 1513 C C . MET B 1 1 ? 9.648 33.594 9.922 1 76.06 1 MET B C 1
ATOM 1515 O O . MET B 1 1 ? 9.938 33.125 8.82 1 76.06 1 MET B O 1
ATOM 1519 N N . SER B 1 2 ? 9.031 33 10.859 1 87.62 2 SER B N 1
ATOM 1520 C CA . SER B 1 2 ? 8.523 31.656 10.664 1 87.62 2 SER B CA 1
ATOM 1521 C C . SER B 1 2 ? 7.297 31.656 9.75 1 87.62 2 SER B C 1
ATOM 1523 O O . SER B 1 2 ? 6.578 32.656 9.672 1 87.62 2 SER B O 1
ATOM 1525 N N . SER B 1 3 ? 7.156 30.672 8.961 1 92.06 3 SER B N 1
ATOM 1526 C CA . SER B 1 3 ? 6.008 30.547 8.078 1 92.06 3 SER B CA 1
ATOM 1527 C C . SER B 1 3 ? 5.352 29.172 8.219 1 92.06 3 SER B C 1
ATOM 1529 O O . SER B 1 3 ? 6.016 28.203 8.562 1 92.06 3 SER B O 1
ATOM 1531 N N . PHE B 1 4 ? 4.078 29.219 8.07 1 95.5 4 PHE B N 1
ATOM 1532 C CA . PHE B 1 4 ? 3.238 28.031 8.016 1 95.5 4 PHE B CA 1
ATOM 1533 C C . PHE B 1 4 ? 2.43 28 6.723 1 95.5 4 PHE B C 1
ATOM 1535 O O . PHE B 1 4 ? 1.422 28.703 6.598 1 95.5 4 PHE B O 1
ATOM 1542 N N . LEU B 1 5 ? 2.922 27.188 5.797 1 96.62 5 LEU B N 1
ATOM 1543 C CA . LEU B 1 5 ? 2.363 27.172 4.449 1 96.62 5 LEU B CA 1
ATOM 1544 C C . LEU B 1 5 ? 1.573 25.891 4.199 1 96.62 5 LEU B C 1
ATOM 1546 O O . LEU B 1 5 ? 2.072 24.797 4.441 1 96.62 5 LEU B O 1
ATOM 1550 N N . VAL B 1 6 ? 0.343 26.078 3.703 1 97.5 6 VAL B N 1
ATOM 1551 C CA . VAL B 1 6 ? -0.519 24.938 3.385 1 97.5 6 VAL B CA 1
ATOM 1552 C C . VAL B 1 6 ? -0.728 24.859 1.874 1 97.5 6 VAL B C 1
ATOM 1554 O O . VAL B 1 6 ? -1.147 25.828 1.246 1 97.5 6 VAL B O 1
ATOM 1557 N N . TYR B 1 7 ? -0.325 23.781 1.337 1 97 7 TYR B N 1
ATOM 1558 C CA . TYR B 1 7 ? -0.603 23.469 -0.06 1 97 7 TYR B CA 1
ATOM 1559 C C . TYR B 1 7 ? -1.779 22.5 -0.179 1 97 7 TYR B C 1
ATOM 1561 O O . TYR B 1 7 ? -1.863 21.516 0.562 1 97 7 TYR B O 1
ATOM 1569 N N . GLU B 1 8 ? -2.725 22.797 -1.043 1 95.94 8 GLU B N 1
ATOM 1570 C CA . GLU B 1 8 ? -3.906 21.953 -1.248 1 95.94 8 GLU B CA 1
ATOM 1571 C C . GLU B 1 8 ? -3.979 21.453 -2.686 1 95.94 8 GLU B C 1
ATOM 1573 O O . GLU B 1 8 ? -3.783 22.219 -3.631 1 95.94 8 GLU B O 1
ATOM 1578 N N . ALA B 1 9 ? -4.293 20.219 -2.764 1 94.25 9 ALA B N 1
ATOM 1579 C CA . ALA B 1 9 ? -4.445 19.672 -4.105 1 94.25 9 ALA B CA 1
ATOM 1580 C C . ALA B 1 9 ? -5.57 20.359 -4.863 1 94.25 9 ALA B C 1
ATOM 1582 O O . ALA B 1 9 ? -6.59 20.734 -4.273 1 94.25 9 ALA B O 1
ATOM 1583 N N . PRO B 1 10 ? -5.453 20.516 -6.176 1 93.44 10 PRO B N 1
ATOM 1584 C CA . PRO B 1 10 ? -4.32 20.109 -7.004 1 93.44 10 PRO B CA 1
ATOM 1585 C C . PRO B 1 10 ? -3.293 21.219 -7.199 1 93.44 10 PRO B C 1
ATOM 1587 O O . PRO B 1 10 ? -2.48 21.156 -8.125 1 93.44 10 PRO B O 1
ATOM 1590 N N . PHE B 1 11 ? -3.277 22.188 -6.387 1 92.31 11 PHE B N 1
ATOM 1591 C CA . PHE B 1 11 ? -2.428 23.359 -6.566 1 92.31 11 PHE B CA 1
ATOM 1592 C C . PHE B 1 11 ? -1.039 23.109 -5.984 1 92.31 11 PHE B C 1
ATOM 1594 O O . PHE B 1 11 ? -0.885 22.344 -5.035 1 92.31 11 PHE B O 1
ATOM 1601 N N . HIS B 1 12 ? -0.007 23.875 -6.574 1 95.5 12 HIS B N 1
ATOM 1602 C CA . HIS B 1 12 ? 1.373 23.75 -6.117 1 95.5 12 HIS B CA 1
ATOM 1603 C C . HIS B 1 12 ? 1.856 25.047 -5.48 1 95.5 12 HIS B C 1
ATOM 1605 O O . HIS B 1 12 ? 3.055 25.219 -5.242 1 95.5 12 HIS B O 1
ATOM 1611 N N . THR B 1 13 ? 0.938 25.938 -5.266 1 95.12 13 THR B N 1
ATOM 1612 C CA . THR B 1 13 ? 1.206 27.188 -4.543 1 95.12 13 THR B CA 1
ATOM 1613 C C . THR B 1 13 ? 0.472 27.203 -3.205 1 95.12 13 THR B C 1
ATOM 1615 O O . THR B 1 13 ? -0.596 26.594 -3.07 1 95.12 13 THR B O 1
ATOM 1618 N N . PRO B 1 14 ? 1.002 27.844 -2.234 1 95.06 14 PRO B N 1
ATOM 1619 C CA . PRO B 1 14 ? 0.369 27.859 -0.915 1 95.06 14 PRO B CA 1
ATOM 1620 C C . PRO B 1 14 ? -1.049 28.422 -0.945 1 95.06 14 PRO B C 1
ATOM 1622 O O . PRO B 1 14 ? -1.32 29.391 -1.676 1 95.06 14 PRO B O 1
ATOM 1625 N N . HIS B 1 15 ? -1.901 27.766 -0.264 1 92.69 15 HIS B N 1
ATOM 1626 C CA . HIS B 1 15 ? -3.271 28.234 -0.116 1 92.69 15 HIS B CA 1
ATOM 1627 C C . HIS B 1 15 ? -3.309 29.609 0.527 1 92.69 15 HIS B C 1
ATOM 1629 O O . HIS B 1 15 ? -2.744 29.812 1.604 1 92.69 15 HIS B O 1
ATOM 1635 N N . PRO B 1 16 ? -3.91 30.562 -0.007 1 88.88 16 PRO B N 1
ATOM 1636 C CA . PRO B 1 16 ? -3.83 31.953 0.477 1 88.88 16 PRO B CA 1
ATOM 1637 C C . PRO B 1 16 ? -4.484 32.125 1.844 1 88.88 16 PRO B C 1
ATOM 1639 O O . PRO B 1 16 ? -3.971 32.875 2.682 1 88.88 16 PRO B O 1
ATOM 1642 N N . GLU B 1 17 ? -5.559 31.438 2.141 1 88.19 17 GLU B N 1
ATOM 1643 C CA . GLU B 1 17 ? -6.301 31.641 3.377 1 88.19 17 GLU B CA 1
ATOM 1644 C C . GLU B 1 17 ? -5.773 30.75 4.5 1 88.19 17 GLU B C 1
ATOM 1646 O O . GLU B 1 17 ? -5.891 31.094 5.68 1 88.19 17 GLU B O 1
ATOM 1651 N N . GLN B 1 18 ? -5.145 29.672 4.082 1 89.38 18 GLN B N 1
ATOM 1652 C CA . GLN B 1 18 ? -4.727 28.719 5.105 1 89.38 18 GLN B CA 1
ATOM 1653 C C . GLN B 1 18 ? -3.252 28.891 5.453 1 89.38 18 GLN B C 1
ATOM 1655 O O . GLN B 1 18 ? -2.777 28.359 6.453 1 89.38 18 GLN B O 1
ATOM 1660 N N . SER B 1 19 ? -2.623 29.672 4.664 1 91.81 19 SER B N 1
ATOM 1661 C CA . SER B 1 19 ? -1.188 29.844 4.867 1 91.81 19 SER B CA 1
ATOM 1662 C C . SER B 1 19 ? -0.898 31.125 5.645 1 91.81 19 SER B C 1
ATOM 1664 O O . SER B 1 19 ? -1.638 32.094 5.535 1 91.81 19 SER B O 1
ATOM 1666 N N . ARG B 1 20 ? 0.105 31.078 6.461 1 86.75 20 ARG B N 1
ATOM 1667 C CA . ARG B 1 20 ? 0.669 32.25 7.145 1 86.75 20 ARG B CA 1
ATOM 1668 C C . ARG B 1 20 ? 2.111 32.5 6.707 1 86.75 20 ARG B C 1
ATOM 1670 O O . ARG B 1 20 ? 2.982 31.641 6.934 1 86.75 20 ARG B O 1
ATOM 1677 N N . PHE B 1 21 ? 2.258 33.625 6.137 1 80.44 21 PHE B N 1
ATOM 1678 C CA . PHE B 1 21 ? 3.568 33.969 5.594 1 80.44 21 PHE B CA 1
ATOM 1679 C C . PHE B 1 21 ? 4.363 34.812 6.582 1 80.44 21 PHE B C 1
ATOM 1681 O O . PHE B 1 21 ? 3.791 35.625 7.312 1 80.44 21 PHE B O 1
ATOM 1688 N N . GLY B 1 22 ? 5.508 34.406 6.898 1 71.38 22 GLY B N 1
ATOM 1689 C CA . GLY B 1 22 ? 6.332 35.281 7.727 1 71.38 22 GLY B CA 1
ATOM 1690 C C . GLY B 1 22 ? 6.66 36.625 7.066 1 71.38 22 GLY B C 1
ATOM 1691 O O . GLY B 1 22 ? 6.68 36.719 5.836 1 71.38 22 GLY B O 1
ATOM 1692 N N . GLN B 1 23 ? 6.422 37.719 7.617 1 58.97 23 GLN B N 1
ATOM 1693 C CA . GLN B 1 23 ? 6.758 39.031 7.098 1 58.97 23 GLN B CA 1
ATOM 1694 C C . GLN B 1 23 ? 8.148 39.031 6.465 1 58.97 23 GLN B C 1
ATOM 1696 O O . GLN B 1 23 ? 9.086 38.438 7 1 58.97 23 GLN B O 1
ATOM 1701 N N . GLN B 1 24 ? 8.141 39.031 5.102 1 50.53 24 GLN B N 1
ATOM 1702 C CA . GLN B 1 24 ? 9.352 39.188 4.305 1 50.53 24 GLN B CA 1
ATOM 1703 C C . GLN B 1 24 ? 10.281 40.219 4.906 1 50.53 24 GLN B C 1
ATOM 1705 O O . GLN B 1 24 ? 9.977 41.406 4.883 1 50.53 24 GLN B O 1
ATOM 1710 N N . GLN B 1 25 ? 10.805 40.156 6.027 1 45.81 25 GLN B N 1
ATOM 1711 C CA . GLN B 1 25 ? 11.852 41.188 6.133 1 45.81 25 GLN B CA 1
ATOM 1712 C C . GLN B 1 25 ? 12.867 41.031 5.008 1 45.81 25 GLN B C 1
ATOM 1714 O O . GLN B 1 25 ? 13.156 39.938 4.559 1 45.81 25 GLN B O 1
ATOM 1719 N N . ASP B 1 26 ? 13.07 42.094 4.133 1 43.59 26 ASP B N 1
ATOM 1720 C CA . ASP B 1 26 ? 14.031 42.406 3.074 1 43.59 26 ASP B CA 1
ATOM 1721 C C . ASP B 1 26 ? 15.383 41.75 3.361 1 43.59 26 ASP B C 1
ATOM 1723 O O . ASP B 1 26 ? 16.375 42.062 2.689 1 43.59 26 ASP B O 1
ATOM 1727 N N . ASP B 1 27 ? 15.758 41.562 4.617 1 47.03 27 ASP B N 1
ATOM 1728 C CA . ASP B 1 27 ? 17.203 41.344 4.75 1 47.03 27 ASP B CA 1
ATOM 1729 C C . ASP B 1 27 ? 17.609 40.031 4.074 1 47.03 27 ASP B C 1
ATOM 1731 O O . ASP B 1 27 ? 17.016 39 4.324 1 47.03 27 ASP B O 1
ATOM 1735 N N . HIS B 1 28 ? 18.156 40 2.871 1 42.88 28 HIS B N 1
ATOM 1736 C CA . HIS B 1 28 ? 18.984 39.094 2.084 1 42.88 28 HIS B CA 1
ATOM 1737 C C . HIS B 1 28 ? 19.719 38.094 2.982 1 42.88 28 HIS B C 1
ATOM 1739 O O . HIS B 1 28 ? 20.688 37.469 2.553 1 42.88 28 HIS B O 1
ATOM 1745 N N . SER B 1 29 ? 19.812 38.344 4.293 1 46.22 29 SER B N 1
ATOM 1746 C CA . SER B 1 29 ? 20.719 37.406 4.953 1 46.22 29 SER B CA 1
ATOM 1747 C C . SER B 1 29 ? 20.234 35.969 4.789 1 46.22 29 SER B C 1
ATOM 1749 O O . SER B 1 29 ? 19.047 35.688 4.965 1 46.22 29 SER B O 1
ATOM 1751 N N . SER B 1 30 ? 20.734 35.156 3.904 1 47.72 30 SER B N 1
ATOM 1752 C CA . SER B 1 30 ? 20.781 33.719 3.754 1 47.72 30 SER B CA 1
ATOM 1753 C C . SER B 1 30 ? 20.5 33 5.078 1 47.72 30 SER B C 1
ATOM 1755 O O . SER B 1 30 ? 21.188 32.031 5.43 1 47.72 30 SER B O 1
ATOM 1757 N N . SER B 1 31 ? 19.922 33.656 6.086 1 53.06 31 SER B N 1
ATOM 1758 C CA . SER B 1 31 ? 19.844 32.938 7.359 1 53.06 31 SER B CA 1
ATOM 1759 C C . SER B 1 31 ? 19.188 31.594 7.199 1 53.06 31 SER B C 1
ATOM 1761 O O . SER B 1 31 ? 18.266 31.422 6.391 1 53.06 31 SER B O 1
ATOM 1763 N N . GLN B 1 32 ? 19.953 30.469 7.496 1 60.81 32 GLN B N 1
ATOM 1764 C CA . GLN B 1 32 ? 19.719 29.031 7.484 1 60.81 32 GLN B CA 1
ATOM 1765 C C . GLN B 1 32 ? 18.375 28.688 8.117 1 60.81 32 GLN B C 1
ATOM 1767 O O . GLN B 1 32 ? 18.188 28.828 9.328 1 60.81 32 GLN B O 1
ATOM 1772 N N . HIS B 1 33 ? 17.188 28.969 7.492 1 72.69 33 HIS B N 1
ATOM 1773 C CA . HIS B 1 33 ? 15.922 28.562 8.102 1 72.69 33 HIS B CA 1
ATOM 1774 C C . HIS B 1 33 ? 15.734 27.062 8.031 1 72.69 33 HIS B C 1
ATOM 1776 O O . HIS B 1 33 ? 16.25 26.406 7.113 1 72.69 33 HIS B O 1
ATOM 1782 N N . ILE B 1 34 ? 15.289 26.562 9.172 1 83.94 34 ILE B N 1
ATOM 1783 C CA . ILE B 1 34 ? 14.93 25.141 9.234 1 83.94 34 ILE B CA 1
ATOM 1784 C C . ILE B 1 34 ? 13.625 24.922 8.469 1 83.94 34 ILE B C 1
ATOM 1786 O O . ILE B 1 34 ? 12.641 25.625 8.68 1 83.94 34 ILE B O 1
ATOM 1790 N N . GLU B 1 35 ? 13.609 24.062 7.477 1 92.56 35 GLU B N 1
ATOM 1791 C CA . GLU B 1 35 ? 12.422 23.703 6.711 1 92.56 35 GLU B CA 1
ATOM 1792 C C . GLU B 1 35 ? 11.922 22.312 7.078 1 92.56 35 GLU B C 1
ATOM 1794 O O . GLU B 1 35 ? 12.711 21.359 7.133 1 92.56 35 GLU B O 1
ATOM 1799 N N . LYS B 1 36 ? 10.672 22.281 7.434 1 96.06 36 LYS B N 1
ATOM 1800 C CA . LYS B 1 36 ? 10.008 21.016 7.699 1 96.06 36 LYS B CA 1
ATOM 1801 C C . LYS B 1 36 ? 8.797 20.828 6.781 1 96.06 36 LYS B C 1
ATOM 1803 O O . LYS B 1 36 ? 8.039 21.781 6.551 1 96.06 36 LYS B O 1
ATOM 1808 N N . SER B 1 37 ? 8.656 19.688 6.184 1 98.12 37 SER B N 1
ATOM 1809 C CA . SER B 1 37 ? 7.551 19.391 5.285 1 98.12 37 SER B CA 1
ATOM 1810 C C . SER B 1 37 ? 6.809 18.125 5.73 1 98.12 37 SER B C 1
ATOM 1812 O O . SER B 1 37 ? 7.43 17.156 6.148 1 98.12 37 SER B O 1
ATOM 1814 N N . LEU B 1 38 ? 5.473 18.234 5.684 1 98.69 38 LEU B N 1
ATOM 1815 C CA . LEU B 1 38 ? 4.594 17.172 6.133 1 98.69 38 LEU B CA 1
ATOM 1816 C C . LEU B 1 38 ? 3.471 16.922 5.125 1 98.69 38 LEU B C 1
ATOM 1818 O O . LEU B 1 38 ? 2.771 17.859 4.734 1 98.69 38 LEU B O 1
ATOM 1822 N N . PHE B 1 39 ? 3.344 15.75 4.645 1 98.88 39 PHE B N 1
ATOM 1823 C CA . PHE B 1 39 ? 2.211 15.352 3.818 1 98.88 39 PHE B CA 1
ATOM 1824 C C . PHE B 1 39 ? 1.131 14.688 4.664 1 98.88 39 PHE B C 1
ATOM 1826 O O . PHE B 1 39 ? 1.426 13.82 5.492 1 98.88 39 PHE B O 1
ATOM 1833 N N . LEU B 1 40 ? -0.104 15.078 4.496 1 98.75 40 LEU B N 1
ATOM 1834 C CA . LEU B 1 40 ? -1.226 14.508 5.23 1 98.75 40 LEU B CA 1
ATOM 1835 C C . LEU B 1 40 ? -1.933 13.445 4.398 1 98.75 40 LEU B C 1
ATOM 1837 O O . LEU B 1 40 ? -2.934 13.727 3.736 1 98.75 40 LEU B O 1
ATOM 1841 N N . ALA B 1 41 ? -1.488 12.242 4.516 1 98.5 41 ALA B N 1
ATOM 1842 C CA . ALA B 1 41 ? -2.09 11.117 3.811 1 98.5 41 ALA B CA 1
ATOM 1843 C C . ALA B 1 41 ? -3.211 10.484 4.637 1 98.5 41 ALA B C 1
ATOM 1845 O O . ALA B 1 41 ? -3.131 10.438 5.867 1 98.5 41 ALA B O 1
ATOM 1846 N N . GLY B 1 42 ? -4.23 9.969 3.939 1 97.75 42 GLY B N 1
ATOM 1847 C CA . GLY B 1 42 ? -5.328 9.344 4.656 1 97.75 42 GLY B CA 1
ATOM 1848 C C . GLY B 1 42 ? -6.645 9.406 3.904 1 97.75 42 GLY B C 1
ATOM 1849 O O . GLY B 1 42 ? -6.68 9.781 2.73 1 97.75 42 GLY B O 1
ATOM 1850 N N . GLY B 1 43 ? -7.656 8.938 4.582 1 95.88 43 GLY B N 1
ATOM 1851 C CA . GLY B 1 43 ? -8.969 8.883 3.953 1 95.88 43 GLY B CA 1
ATOM 1852 C C . GLY B 1 43 ? -9.508 10.242 3.58 1 95.88 43 GLY B C 1
ATOM 1853 O O . GLY B 1 43 ? -9.352 11.211 4.328 1 95.88 43 GLY B O 1
ATOM 1854 N N . ILE B 1 44 ? -10.109 10.328 2.426 1 94.44 44 ILE B N 1
ATOM 1855 C CA . ILE B 1 44 ? -10.734 11.562 1.957 1 94.44 44 ILE B CA 1
ATOM 1856 C C . ILE B 1 44 ? -12.211 11.312 1.677 1 94.44 44 ILE B C 1
ATOM 1858 O O . ILE B 1 44 ? -13.078 11.742 2.443 1 94.44 44 ILE B O 1
ATOM 1862 N N . SER B 1 45 ? -12.445 10.445 0.612 1 88.38 45 SER B N 1
ATOM 1863 C CA . SER B 1 45 ? -13.828 10.133 0.259 1 88.38 45 SER B CA 1
ATOM 1864 C C . SER B 1 45 ? -14.484 9.273 1.332 1 88.38 45 SER B C 1
ATOM 1866 O O . SER B 1 45 ? -13.961 8.219 1.705 1 88.38 45 SER B O 1
ATOM 1868 N N . GLY B 1 46 ? -15.609 9.781 1.88 1 91.31 46 GLY B N 1
ATOM 1869 C CA . GLY B 1 46 ? -16.344 9.039 2.893 1 91.31 46 GLY B CA 1
ATOM 1870 C C . GLY B 1 46 ? -15.82 9.281 4.301 1 91.31 46 GLY B C 1
ATOM 1871 O O . GLY B 1 46 ? -16.375 8.75 5.266 1 91.31 46 GLY B O 1
ATOM 1872 N N . CYS B 1 47 ? -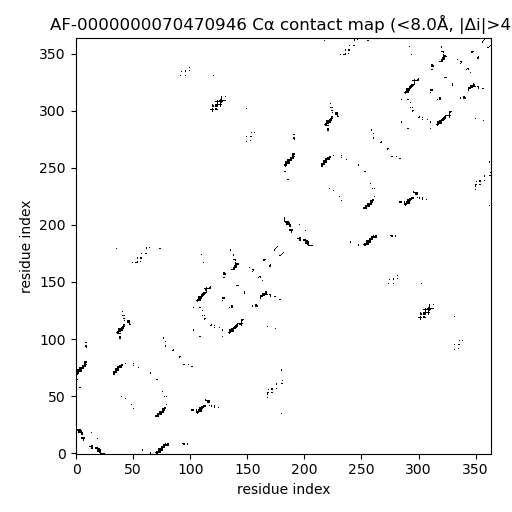14.789 10.023 4.379 1 94.75 47 CYS B N 1
ATOM 1873 C CA . CYS B 1 47 ? -14.219 10.367 5.676 1 94.75 47 CYS B CA 1
ATOM 1874 C C . CYS B 1 47 ? -14.492 11.828 6.023 1 94.75 47 CYS B C 1
ATOM 1876 O O . CYS B 1 47 ? -14.641 12.664 5.133 1 94.75 47 CYS B O 1
ATOM 1878 N N . GLY B 1 48 ? -14.711 12.109 7.32 1 93.31 48 GLY B N 1
ATOM 1879 C CA . GLY B 1 48 ? -14.789 13.492 7.75 1 93.31 48 GLY B CA 1
ATOM 1880 C C . GLY B 1 48 ? -13.578 14.312 7.352 1 93.31 48 GLY B C 1
ATOM 1881 O O . GLY B 1 48 ? -12.562 13.766 6.914 1 93.31 48 GLY B O 1
ATOM 1882 N N . ASN B 1 49 ? -13.648 15.617 7.438 1 95.75 49 ASN B N 1
ATOM 1883 C CA . ASN B 1 49 ? -12.562 16.5 7.062 1 95.75 49 ASN B CA 1
ATOM 1884 C C . ASN B 1 49 ? -11.508 16.594 8.164 1 95.75 49 ASN B C 1
ATOM 1886 O O . ASN B 1 49 ? -11.289 17.672 8.727 1 95.75 49 ASN B O 1
ATOM 1890 N N . TRP B 1 50 ? -10.898 15.531 8.445 1 97.56 50 TRP B N 1
ATOM 1891 C CA . TRP B 1 50 ? -9.867 15.477 9.484 1 97.56 50 TRP B CA 1
ATOM 1892 C C . TRP B 1 50 ? -8.648 16.312 9.094 1 97.56 50 TRP B C 1
ATOM 1894 O O . TRP B 1 50 ? -7.891 16.75 9.953 1 97.56 50 TRP B O 1
ATOM 1904 N N . HIS B 1 51 ? -8.406 16.516 7.805 1 98.06 51 HIS B N 1
ATOM 1905 C CA . HIS B 1 51 ? -7.301 17.359 7.352 1 98.06 51 HIS B CA 1
ATOM 1906 C C . HIS B 1 51 ? -7.387 18.75 7.953 1 98.06 51 HIS B C 1
ATOM 1908 O O . HIS B 1 51 ? -6.387 19.281 8.438 1 98.06 51 HIS B O 1
ATOM 1914 N N . ARG B 1 52 ? -8.578 19.281 7.875 1 96.12 52 ARG B N 1
ATOM 1915 C CA . ARG B 1 52 ? -8.805 20.609 8.445 1 96.12 52 ARG B CA 1
ATOM 1916 C C . ARG B 1 52 ? -8.461 20.641 9.93 1 96.12 52 ARG B C 1
ATOM 1918 O O . ARG B 1 52 ? -7.801 21.562 10.398 1 96.12 52 ARG B O 1
ATOM 1925 N N . ASP B 1 53 ? -8.898 19.625 10.633 1 97.38 53 ASP B N 1
ATOM 1926 C CA . ASP B 1 53 ? -8.648 19.531 12.07 1 97.38 53 ASP B CA 1
ATOM 1927 C C . ASP B 1 53 ? -7.148 19.469 12.359 1 97.38 53 ASP B C 1
ATOM 1929 O O . ASP B 1 53 ? -6.656 20.141 13.266 1 97.38 53 ASP B O 1
ATOM 1933 N N . VAL B 1 54 ? -6.457 18.656 11.633 1 98.62 54 VAL B N 1
ATOM 1934 C CA . VAL B 1 54 ? -5.023 18.484 11.844 1 98.62 54 VAL B CA 1
ATOM 1935 C C . VAL B 1 54 ? -4.293 19.781 11.508 1 98.62 54 VAL B C 1
ATOM 1937 O O . VAL B 1 54 ? -3.438 20.234 12.273 1 98.62 54 VAL B O 1
ATOM 1940 N N . ILE B 1 55 ? -4.594 20.391 10.391 1 97.94 55 ILE B N 1
ATOM 1941 C CA . ILE B 1 55 ? -3.928 21.609 9.953 1 97.94 55 ILE B CA 1
ATOM 1942 C C . ILE B 1 55 ? -4.129 22.703 11.008 1 97.94 55 ILE B C 1
ATOM 1944 O O . ILE B 1 55 ? -3.172 23.375 11.398 1 97.94 55 ILE B O 1
ATOM 1948 N N . GLN B 1 56 ? -5.355 22.844 11.508 1 97.25 56 GLN B N 1
ATOM 1949 C CA . GLN B 1 56 ? -5.652 23.859 12.508 1 97.25 56 GLN B CA 1
ATOM 1950 C C . GLN B 1 56 ? -4.91 23.594 13.812 1 97.25 56 GLN B C 1
ATOM 1952 O O . GLN B 1 56 ? -4.344 24.5 14.414 1 97.25 56 GLN B O 1
ATOM 1957 N N . ASN B 1 57 ? -4.949 22.391 14.219 1 98.31 57 ASN B N 1
ATOM 1958 C CA . ASN B 1 57 ? -4.27 22 15.453 1 98.31 57 ASN B CA 1
ATOM 1959 C C . ASN B 1 57 ? -2.77 22.266 15.375 1 98.31 57 ASN B C 1
ATOM 1961 O O . ASN B 1 57 ? -2.197 22.906 16.266 1 98.31 57 ASN B O 1
ATOM 1965 N N . LEU B 1 58 ? -2.168 21.812 14.32 1 98.06 58 LEU B N 1
ATOM 1966 C CA . LEU B 1 58 ? -0.729 21.984 14.156 1 98.06 58 LEU B CA 1
ATOM 1967 C C . LEU B 1 58 ? -0.372 23.469 14.008 1 98.06 58 LEU B C 1
ATOM 1969 O O . LEU B 1 58 ? 0.667 23.906 14.5 1 98.06 58 LEU B O 1
ATOM 1973 N N . PHE B 1 59 ? -1.207 24.203 13.297 1 96.25 59 PHE B N 1
ATOM 1974 C CA . PHE B 1 59 ? -0.999 25.656 13.18 1 96.25 59 PHE B CA 1
ATOM 1975 C C . PHE B 1 59 ? -0.922 26.297 14.555 1 96.25 59 PHE B C 1
ATOM 1977 O O . PHE B 1 59 ? 0.009 27.062 14.836 1 96.25 59 PHE B O 1
ATOM 1984 N N . ASN B 1 60 ? -1.844 26 15.406 1 96 60 ASN B N 1
ATOM 1985 C CA . ASN B 1 60 ? -1.899 26.562 16.75 1 96 60 ASN B CA 1
ATOM 1986 C C . ASN B 1 60 ? -0.657 26.219 17.562 1 96 60 ASN B C 1
ATOM 1988 O O . ASN B 1 60 ? -0.092 27.062 18.25 1 96 60 ASN B O 1
ATOM 1992 N N . LYS B 1 61 ? -0.271 25.016 17.453 1 95.38 61 LYS B N 1
ATOM 1993 C CA . LYS B 1 61 ? 0.909 24.562 18.188 1 95.38 61 LYS B CA 1
ATOM 1994 C C . LYS B 1 61 ? 2.172 25.25 17.672 1 95.38 61 LYS B C 1
ATOM 1996 O O . LYS B 1 61 ? 3.014 25.688 18.453 1 95.38 61 LYS B O 1
ATOM 2001 N N . CYS B 1 62 ? 2.283 25.359 16.391 1 93.81 62 CYS B N 1
ATOM 2002 C CA . CYS B 1 62 ? 3.473 25.938 15.781 1 93.81 62 CYS B CA 1
ATOM 2003 C C . CYS B 1 62 ? 3.543 27.438 16.047 1 93.81 62 CYS B C 1
ATOM 2005 O O . CYS B 1 62 ? 4.633 28 16.219 1 93.81 62 CYS B O 1
ATOM 2007 N N . GLU B 1 63 ? 2.447 28.125 15.984 1 90.31 63 GLU B N 1
ATOM 2008 C CA . GLU B 1 63 ? 2.418 29.562 16.25 1 90.31 63 GLU B CA 1
ATOM 2009 C C . GLU B 1 63 ? 3.029 29.875 17.609 1 90.31 63 GLU B C 1
ATOM 2011 O O . GLU B 1 63 ? 3.771 30.859 17.75 1 90.31 63 GLU B O 1
ATOM 2016 N N . LYS B 1 64 ? 2.809 29.078 18.547 1 87.75 64 LYS B N 1
ATOM 2017 C CA . LYS B 1 64 ? 3.375 29.234 19.875 1 87.75 64 LYS B CA 1
ATOM 2018 C C . LYS B 1 64 ? 4.887 29.031 19.859 1 87.75 64 LYS B C 1
ATOM 2020 O O . LYS B 1 64 ? 5.625 29.75 20.531 1 87.75 64 LYS B O 1
ATOM 2025 N N . LEU B 1 65 ? 5.23 28.172 19.047 1 86.12 65 LEU B N 1
ATOM 2026 C CA . LEU B 1 65 ? 6.648 27.844 18.922 1 86.12 65 LEU B CA 1
ATOM 2027 C C . LEU B 1 65 ? 7.402 28.953 18.188 1 86.12 65 LEU B C 1
ATOM 2029 O O . LEU B 1 65 ? 8.523 29.297 18.578 1 86.12 65 LEU B O 1
ATOM 2033 N N . PHE B 1 66 ? 6.875 29.516 17.172 1 83.81 66 PHE B N 1
ATOM 2034 C CA . PHE B 1 66 ? 7.492 30.531 16.328 1 83.81 66 PHE B CA 1
ATOM 2035 C C . PHE B 1 66 ? 7.848 31.766 17.141 1 83.81 66 PHE B C 1
ATOM 2037 O O . PHE B 1 66 ? 8.789 32.5 16.797 1 83.81 66 PHE B O 1
ATOM 2044 N N . GLN B 1 67 ? 7.215 32.031 18.188 1 81.5 67 GLN B N 1
ATOM 2045 C CA . GLN B 1 67 ? 7.461 33.188 19.031 1 81.5 67 GLN B CA 1
ATOM 2046 C C . GLN B 1 67 ? 8.727 33 19.875 1 81.5 67 GLN B C 1
ATOM 2048 O O . GLN B 1 67 ? 9.344 33.969 20.297 1 81.5 67 GLN B O 1
ATOM 2053 N N . GLN B 1 68 ? 9.242 31.797 19.938 1 79.31 68 GLN B N 1
ATOM 2054 C CA . GLN B 1 68 ? 10.266 31.531 20.938 1 79.31 68 GLN B CA 1
ATOM 2055 C C . GLN B 1 68 ? 11.523 30.953 20.297 1 79.31 68 GLN B C 1
ATOM 2057 O O . GLN B 1 68 ? 12.562 30.828 20.938 1 79.31 68 GLN B O 1
ATOM 2062 N N . GLN B 1 69 ? 11.359 30.625 19.062 1 78.12 69 GLN B N 1
ATOM 2063 C CA . GLN B 1 69 ? 12.453 29.859 18.484 1 78.12 69 GLN B CA 1
ATOM 2064 C C . GLN B 1 69 ? 12.906 30.453 17.156 1 78.12 69 GLN B C 1
ATOM 2066 O O . GLN B 1 69 ? 12.359 31.469 16.703 1 78.12 69 GLN B O 1
ATOM 2071 N N . GLN B 1 70 ? 13.969 29.844 16.688 1 80.44 70 GLN B N 1
ATOM 2072 C CA . GLN B 1 70 ? 14.508 30.219 15.383 1 80.44 70 GLN B CA 1
ATOM 2073 C C . GLN B 1 70 ? 13.445 30.125 14.289 1 80.44 70 GLN B C 1
ATOM 2075 O O . GLN B 1 70 ? 12.555 29.266 14.359 1 80.44 70 GLN B O 1
ATOM 2080 N N . PRO B 1 71 ? 13.531 31.031 13.438 1 84.38 71 PRO B N 1
ATOM 2081 C CA . PRO B 1 71 ? 12.555 31.016 12.344 1 84.38 71 PRO B CA 1
ATOM 2082 C C . PRO B 1 71 ? 12.508 29.672 11.617 1 84.38 71 PRO B C 1
ATOM 2084 O O . PRO B 1 71 ? 13.555 29.062 11.352 1 84.38 71 PRO B O 1
ATOM 2087 N N . ARG B 1 72 ? 11.273 29.188 11.422 1 88.94 72 ARG B N 1
ATOM 2088 C CA . ARG B 1 72 ? 11.031 27.922 10.727 1 88.94 72 ARG B CA 1
ATOM 2089 C C . ARG B 1 72 ? 9.984 28.094 9.633 1 88.94 72 ARG B C 1
ATOM 2091 O O . ARG B 1 72 ? 9.094 28.938 9.742 1 88.94 72 ARG B O 1
ATOM 2098 N N . GLN B 1 73 ? 10.227 27.328 8.633 1 93.19 73 GLN B N 1
ATOM 2099 C CA . GLN B 1 73 ? 9.211 27.203 7.602 1 93.19 73 GLN B CA 1
ATOM 2100 C C . GLN B 1 73 ? 8.578 25.812 7.625 1 93.19 73 GLN B C 1
ATOM 2102 O O . GLN B 1 73 ? 9.266 24.812 7.418 1 93.19 73 GLN B O 1
ATOM 2107 N N . ILE B 1 74 ? 7.355 25.828 7.891 1 96.06 74 ILE B N 1
ATOM 2108 C CA . ILE B 1 74 ? 6.602 24.578 7.902 1 96.06 74 ILE B CA 1
ATOM 2109 C C . ILE B 1 74 ? 5.715 24.5 6.66 1 96.06 74 ILE B C 1
ATOM 2111 O O . ILE B 1 74 ? 4.922 25.406 6.398 1 96.06 74 ILE B O 1
ATOM 2115 N N . LYS B 1 75 ? 5.871 23.453 5.902 1 97.5 75 LYS B N 1
ATOM 2116 C CA . LYS B 1 75 ? 5.043 23.188 4.727 1 97.5 75 LYS B CA 1
ATOM 2117 C C . LYS B 1 75 ? 4.16 21.969 4.934 1 97.5 75 LYS B C 1
ATOM 2119 O O . LYS B 1 75 ? 4.664 20.875 5.211 1 97.5 75 LYS B O 1
ATOM 2124 N N . ILE B 1 76 ? 2.84 22.172 4.824 1 98.38 76 ILE B N 1
ATOM 2125 C CA . ILE B 1 76 ? 1.863 21.094 4.945 1 98.38 76 ILE B CA 1
ATOM 2126 C C . ILE B 1 76 ? 1.205 20.844 3.592 1 98.38 76 ILE B C 1
ATOM 2128 O O . ILE B 1 76 ? 0.672 21.766 2.971 1 98.38 76 ILE B O 1
ATOM 2132 N N . TYR B 1 77 ? 1.236 19.656 3.154 1 98.38 77 TYR B N 1
ATOM 2133 C CA . TYR B 1 77 ? 0.597 19.281 1.901 1 98.38 77 TYR B CA 1
ATOM 2134 C C . TYR B 1 77 ? -0.688 18.5 2.16 1 98.38 77 TYR B C 1
ATOM 2136 O O . TYR B 1 77 ? -0.651 17.375 2.682 1 98.38 77 TYR B O 1
ATOM 2144 N N . ASN B 1 78 ? -1.799 19.078 1.791 1 97.81 78 ASN B N 1
ATOM 2145 C CA . ASN B 1 78 ? -3.15 18.562 2.002 1 97.81 78 ASN B CA 1
ATOM 2146 C C . ASN B 1 78 ? -3.758 18.031 0.707 1 97.81 78 ASN B C 1
ATOM 2148 O O . ASN B 1 78 ? -4.109 18.812 -0.182 1 97.81 78 ASN B O 1
ATOM 2152 N N . PRO B 1 79 ? -3.986 16.719 0.61 1 97.12 79 PRO B N 1
ATOM 2153 C CA . PRO B 1 79 ? -4.527 16.172 -0.636 1 97.12 79 PRO B CA 1
ATOM 2154 C C . PRO B 1 79 ? -6.035 16.375 -0.761 1 97.12 79 PRO B C 1
ATOM 2156 O O . PRO B 1 79 ? -6.605 16.156 -1.833 1 97.12 79 PRO B O 1
ATOM 2159 N N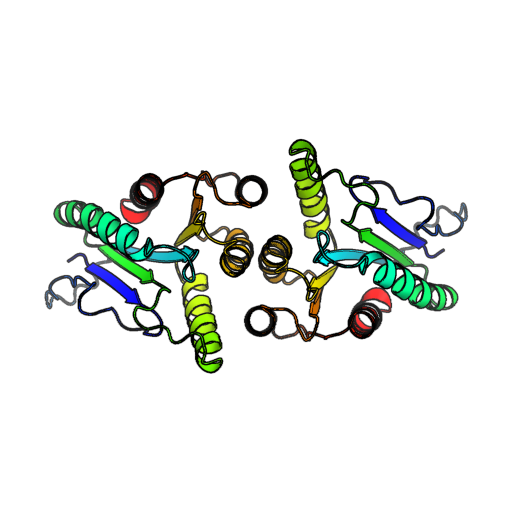 . ARG B 1 80 ? -6.703 16.688 0.261 1 95.12 80 ARG B N 1
ATOM 2160 C CA . ARG B 1 80 ? -8.148 16.891 0.203 1 95.12 80 ARG B CA 1
ATOM 2161 C C . ARG B 1 80 ? -8.492 18.188 -0.499 1 95.12 80 ARG B C 1
ATOM 2163 O O . ARG B 1 80 ? -8.062 19.266 -0.072 1 95.12 80 ARG B O 1
ATOM 2170 N N . ARG B 1 81 ? -9.328 17.953 -1.473 1 89.62 81 ARG B N 1
ATOM 2171 C CA . ARG B 1 81 ? -9.789 19.125 -2.215 1 89.62 81 ARG B CA 1
ATOM 2172 C C . ARG B 1 81 ? -11.133 19.609 -1.684 1 89.62 81 ARG B C 1
ATOM 2174 O O . ARG B 1 81 ? -11.984 18.812 -1.311 1 89.62 81 ARG B O 1
ATOM 2181 N N . GLU B 1 82 ? -11.398 20.797 -1.546 1 73.94 82 GLU B N 1
ATOM 2182 C CA . GLU B 1 82 ? -12.695 21.359 -1.165 1 73.94 82 GLU B CA 1
ATOM 2183 C C . GLU B 1 82 ? -13.766 21.031 -2.197 1 73.94 82 GLU B C 1
ATOM 2185 O O . GLU B 1 82 ? -14.891 20.656 -1.841 1 73.94 82 GLU B O 1
ATOM 2190 N N . ASN B 1 83 ? -13.43 21.156 -3.479 1 66 83 ASN B N 1
ATOM 2191 C CA . ASN B 1 83 ? -14.383 20.922 -4.551 1 66 83 ASN B CA 1
ATOM 2192 C C . ASN B 1 83 ? -13.906 19.797 -5.48 1 66 83 ASN B C 1
ATOM 2194 O O . ASN B 1 83 ? -13.086 20.031 -6.367 1 66 83 ASN B O 1
ATOM 2198 N N . PHE B 1 84 ? -14.07 18.625 -4.938 1 62.56 84 PHE B N 1
ATOM 2199 C CA . PHE B 1 84 ? -13.578 17.547 -5.793 1 62.56 84 PHE B CA 1
ATOM 2200 C C . PHE B 1 84 ? -14.727 16.875 -6.535 1 62.56 84 PHE B C 1
ATOM 2202 O O . PHE B 1 84 ? -15.688 16.406 -5.918 1 62.56 84 PHE B O 1
ATOM 2209 N N . ASP B 1 85 ? -14.703 17.094 -7.93 1 61.44 85 ASP B N 1
ATOM 2210 C CA . ASP B 1 85 ? -15.664 16.344 -8.742 1 61.44 85 ASP B CA 1
ATOM 2211 C C . ASP B 1 85 ? -15.133 14.953 -9.062 1 61.44 85 ASP B C 1
ATOM 2213 O O . ASP B 1 85 ? -14.344 14.781 -9.992 1 61.44 85 ASP B O 1
ATOM 2217 N N . VAL B 1 86 ? -15.531 13.867 -8.375 1 59.09 86 VAL B N 1
ATOM 2218 C CA . VAL B 1 86 ? -15.039 12.492 -8.43 1 59.09 86 VAL B CA 1
ATOM 2219 C C . VAL B 1 86 ? -15.453 11.844 -9.75 1 59.09 86 VAL B C 1
ATOM 2221 O O . VAL B 1 86 ? -14.781 10.93 -10.234 1 59.09 86 VAL B O 1
ATOM 2224 N N . SER B 1 87 ? -16.375 12.375 -10.43 1 63.69 87 SER B N 1
ATOM 2225 C CA . SER B 1 87 ? -16.922 11.719 -11.602 1 63.69 87 SER B CA 1
ATOM 2226 C C . SER B 1 87 ? -16.047 11.945 -12.828 1 63.69 87 SER B C 1
ATOM 2228 O O . SER B 1 87 ? -16.141 11.211 -13.812 1 63.69 87 SER B O 1
ATOM 2230 N N . ASP B 1 88 ? -15.125 12.805 -12.711 1 67.88 88 ASP B N 1
ATOM 2231 C CA . ASP B 1 88 ? -14.227 13.141 -13.805 1 67.88 88 ASP B CA 1
ATOM 2232 C C . ASP B 1 88 ? -12.906 12.383 -13.695 1 67.88 88 ASP B C 1
ATOM 2234 O O . ASP B 1 88 ? -12.078 12.688 -12.836 1 67.88 88 ASP B O 1
ATOM 2238 N N . GLN B 1 89 ? -12.711 11.336 -14.484 1 70.19 89 GLN B N 1
ATOM 2239 C CA . GLN B 1 89 ? -11.531 10.477 -14.508 1 70.19 89 GLN B CA 1
ATOM 2240 C C . GLN B 1 89 ? -10.25 11.289 -14.641 1 70.19 89 GLN B C 1
ATOM 2242 O O . GLN B 1 89 ? -9.219 10.922 -14.078 1 70.19 89 GLN B O 1
ATOM 2247 N N . SER B 1 90 ? -10.336 12.328 -15.391 1 76.88 90 SER B N 1
ATOM 2248 C CA . SER B 1 90 ? -9.164 13.188 -15.539 1 76.88 90 SER B CA 1
ATOM 2249 C C . SER B 1 90 ? -8.727 13.766 -14.203 1 76.88 90 SER B C 1
ATOM 2251 O O . SER B 1 90 ? -7.535 13.984 -13.977 1 76.88 90 SER B O 1
ATOM 2253 N N . GLN B 1 91 ? -9.711 13.828 -13.312 1 84.94 91 GLN B N 1
ATOM 2254 C CA . GLN B 1 91 ? -9.398 14.398 -12.008 1 84.94 91 GLN B CA 1
ATOM 2255 C C . GLN B 1 91 ? -8.648 13.398 -11.133 1 84.94 91 GLN B C 1
ATOM 2257 O O . GLN B 1 91 ? -7.801 13.781 -10.328 1 84.94 91 GLN B O 1
ATOM 2262 N N . SER B 1 92 ? -8.906 12.117 -11.406 1 86.75 92 SER B N 1
ATOM 2263 C CA . SER B 1 92 ? -8.219 11.078 -10.641 1 86.75 92 SER B CA 1
ATOM 2264 C C . SER B 1 92 ? -6.727 11.07 -10.953 1 86.75 92 SER B C 1
ATOM 2266 O O . SER B 1 92 ? -5.902 10.969 -10.039 1 86.75 92 SER B O 1
ATOM 2268 N N . GLU B 1 93 ? -6.426 11.188 -12.188 1 90.31 93 GLU B N 1
ATOM 2269 C CA . GLU B 1 93 ? -5.02 11.188 -12.586 1 90.31 93 GLU B CA 1
ATOM 2270 C C . GLU B 1 93 ? -4.285 12.398 -12.023 1 90.31 93 GLU B C 1
ATOM 2272 O O . GLU B 1 93 ? -3.145 12.281 -11.57 1 90.31 93 GLU B O 1
ATOM 2277 N N . ILE B 1 94 ? -4.918 13.555 -12.109 1 91.88 94 ILE B N 1
ATOM 2278 C CA . ILE B 1 94 ? -4.332 14.781 -11.578 1 91.88 94 ILE B CA 1
ATOM 2279 C C . ILE B 1 94 ? -4.066 14.617 -10.086 1 91.88 94 ILE B C 1
ATOM 2281 O O . ILE B 1 94 ? -2.986 14.969 -9.594 1 91.88 94 ILE B O 1
ATOM 2285 N N . GLN B 1 95 ? -5.043 14.062 -9.367 1 93.06 95 GLN B N 1
ATOM 2286 C CA . GLN B 1 95 ? -4.914 13.844 -7.934 1 93.06 95 GLN B CA 1
ATOM 2287 C C . GLN B 1 95 ? -3.764 12.898 -7.617 1 93.06 95 GLN B C 1
ATOM 2289 O O . GLN B 1 95 ? -2.938 13.18 -6.746 1 93.06 95 GLN B O 1
ATOM 2294 N N . ILE B 1 96 ? -3.693 11.805 -8.352 1 94.06 96 ILE B N 1
ATOM 2295 C CA . ILE B 1 96 ? -2.693 10.766 -8.109 1 94.06 96 ILE B CA 1
ATOM 2296 C C . ILE B 1 96 ? -1.297 11.336 -8.359 1 94.06 96 ILE B C 1
ATOM 2298 O O . ILE B 1 96 ? -0.384 11.125 -7.559 1 94.06 96 ILE B O 1
ATOM 2302 N N . LYS B 1 97 ? -1.148 12.078 -9.375 1 94.06 97 LYS B N 1
ATOM 2303 C CA . LYS B 1 97 ? 0.156 12.633 -9.719 1 94.06 97 LYS B CA 1
ATOM 2304 C C . LYS B 1 97 ? 0.586 13.688 -8.695 1 94.06 97 LYS B C 1
ATOM 2306 O O . LYS B 1 97 ? 1.764 13.766 -8.344 1 94.06 97 LYS B O 1
ATOM 2311 N N . TRP B 1 98 ? -0.363 14.523 -8.312 1 95.94 98 TRP B N 1
ATOM 2312 C CA . TRP B 1 98 ? -0.073 15.5 -7.27 1 95.94 98 TRP B CA 1
ATOM 2313 C C . TRP B 1 98 ? 0.402 14.812 -5.992 1 95.94 98 TRP B C 1
ATOM 2315 O O . TRP B 1 98 ? 1.435 15.18 -5.43 1 95.94 98 TRP B O 1
ATOM 2325 N N . GLU B 1 99 ? -0.371 13.742 -5.605 1 96.38 99 GLU B N 1
ATOM 2326 C CA . GLU B 1 99 ? -0.017 13 -4.398 1 96.38 99 GLU B CA 1
ATOM 2327 C C . GLU B 1 99 ? 1.35 12.336 -4.543 1 96.38 99 GLU B C 1
ATOM 2329 O O . GLU B 1 99 ? 2.172 12.391 -3.627 1 96.38 99 GLU B O 1
ATOM 2334 N N . HIS B 1 100 ? 1.528 11.773 -5.617 1 94.81 100 HIS B N 1
ATOM 2335 C CA . HIS B 1 100 ? 2.801 11.109 -5.867 1 94.81 100 HIS B CA 1
ATOM 2336 C C . HIS B 1 100 ? 3.969 12.078 -5.738 1 94.81 100 HIS B C 1
ATOM 2338 O O . HIS B 1 100 ? 4.98 11.766 -5.109 1 94.81 100 HIS B O 1
ATOM 2344 N N . SER B 1 101 ? 3.9 13.242 -6.27 1 94.38 101 SER B N 1
ATOM 2345 C CA . SER B 1 101 ? 4.984 14.219 -6.273 1 94.38 101 SER B CA 1
ATOM 2346 C C . SER B 1 101 ? 5.363 14.633 -4.855 1 94.38 101 SER B C 1
ATOM 2348 O O . SER B 1 101 ? 6.543 14.648 -4.5 1 94.38 101 SER B O 1
ATOM 2350 N N . TYR B 1 102 ? 4.418 14.828 -4.004 1 96.19 102 TYR B N 1
ATOM 2351 C CA . TYR B 1 102 ? 4.719 15.375 -2.686 1 96.19 102 TYR B CA 1
ATOM 2352 C C . TYR B 1 102 ? 4.988 14.258 -1.683 1 96.19 102 TYR B C 1
ATOM 2354 O O . TYR B 1 102 ? 5.809 14.414 -0.777 1 96.19 102 TYR B O 1
ATOM 2362 N N . LEU B 1 103 ? 4.336 13.109 -1.854 1 95.5 103 LEU B N 1
ATOM 2363 C CA . LEU B 1 103 ? 4.609 11.977 -0.975 1 95.5 103 LEU B CA 1
ATOM 2364 C 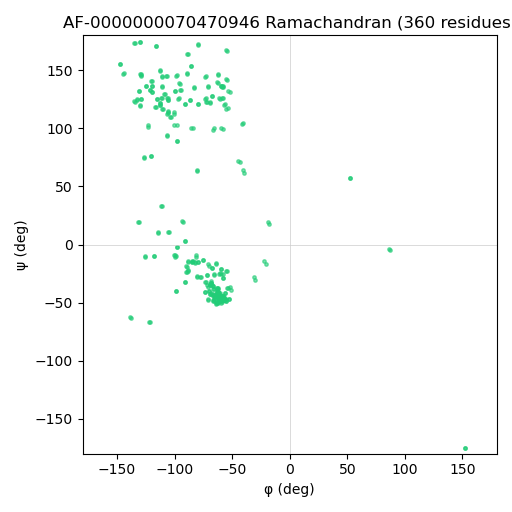C . LEU B 1 103 ? 6.086 11.594 -1.021 1 95.5 103 LEU B C 1
ATOM 2366 O O . LEU B 1 103 ? 6.652 11.172 -0.013 1 95.5 103 LEU B O 1
ATOM 2370 N N . HIS B 1 104 ? 6.746 11.828 -2.119 1 91 104 HIS B N 1
ATOM 2371 C CA . HIS B 1 104 ? 8.117 11.375 -2.312 1 91 104 HIS B CA 1
ATOM 2372 C C . HIS B 1 104 ? 9.117 12.5 -2.027 1 91 104 HIS B C 1
ATOM 2374 O O . HIS B 1 104 ? 10.328 12.273 -2.031 1 91 104 HIS B O 1
ATOM 2380 N N . SER B 1 105 ? 8.633 13.672 -1.709 1 93.69 105 SER B N 1
ATOM 2381 C CA . SER B 1 105 ? 9.555 14.797 -1.592 1 93.69 105 SER B CA 1
ATOM 2382 C C . SER B 1 105 ? 9.562 15.359 -0.174 1 93.69 105 SER B C 1
ATOM 2384 O O . SER B 1 105 ? 10.445 16.141 0.182 1 93.69 105 SER B O 1
ATOM 2386 N N . VAL B 1 106 ? 8.656 14.914 0.604 1 96.31 106 VAL B N 1
ATOM 2387 C CA . VAL B 1 106 ? 8.539 15.484 1.943 1 96.31 106 VAL B CA 1
ATOM 2388 C C . VAL B 1 106 ? 9.438 14.719 2.912 1 96.31 106 VAL B C 1
ATOM 2390 O O . VAL B 1 106 ? 9.867 13.602 2.617 1 96.31 106 VAL B O 1
ATOM 2393 N N . HIS B 1 107 ? 9.641 15.398 4.078 1 97.25 107 HIS B N 1
ATOM 2394 C CA . HIS B 1 107 ? 10.477 14.805 5.117 1 97.25 107 HIS B CA 1
ATOM 2395 C C . HIS B 1 107 ? 9.656 13.922 6.047 1 97.25 107 HIS B C 1
ATOM 2397 O O . HIS B 1 107 ? 10.203 13.055 6.734 1 97.25 107 HIS B O 1
ATOM 2403 N N . ALA B 1 108 ? 8.359 14.172 6.098 1 98.75 108 ALA B N 1
ATOM 2404 C CA . ALA B 1 108 ? 7.48 13.414 6.98 1 98.75 108 ALA B CA 1
ATOM 2405 C C . ALA B 1 108 ? 6.117 13.195 6.332 1 98.75 108 ALA B C 1
ATOM 2407 O O . ALA B 1 108 ? 5.641 14.031 5.566 1 98.75 108 ALA B O 1
ATOM 2408 N N . VAL B 1 109 ? 5.535 12.078 6.652 1 98.88 109 VAL B N 1
ATOM 2409 C CA . VAL B 1 109 ? 4.195 11.742 6.188 1 98.88 109 VAL B CA 1
ATOM 2410 C C . VAL B 1 109 ? 3.344 11.266 7.363 1 98.88 109 VAL B C 1
ATOM 2412 O O . VAL B 1 109 ? 3.803 10.477 8.188 1 98.88 109 VAL B O 1
ATOM 2415 N N . SER B 1 110 ? 2.166 11.773 7.488 1 98.88 110 SER B N 1
ATOM 2416 C CA . SER B 1 110 ? 1.192 11.281 8.461 1 98.88 110 SER B CA 1
ATOM 2417 C C . SER B 1 110 ? 0.03 10.578 7.762 1 98.88 110 SER B C 1
ATOM 2419 O O . SER B 1 110 ? -0.401 11 6.688 1 98.88 110 SER B O 1
ATOM 2421 N N . PHE B 1 111 ? -0.478 9.547 8.391 1 98.88 111 PHE B N 1
ATOM 2422 C CA . PHE B 1 111 ? -1.646 8.82 7.914 1 98.88 111 PHE B CA 1
ATOM 2423 C C . PHE B 1 111 ? -2.77 8.867 8.945 1 98.88 111 PHE B C 1
ATOM 2425 O O . PHE B 1 111 ? -2.523 8.75 10.148 1 98.88 111 PHE B O 1
ATOM 2432 N N . TRP B 1 112 ? -3.965 9.016 8.461 1 98.88 112 TRP B N 1
ATOM 2433 C CA . TRP B 1 112 ? -5.148 8.797 9.289 1 98.88 112 TRP B CA 1
ATOM 2434 C C . TRP B 1 112 ? -6.125 7.852 8.602 1 98.88 112 TRP B C 1
ATOM 2436 O O . TRP B 1 112 ? -6.516 8.078 7.449 1 98.88 112 TRP B O 1
ATOM 2446 N N . PHE B 1 113 ? -6.508 6.777 9.25 1 98.81 113 PHE B N 1
ATOM 2447 C CA . PHE B 1 113 ? -7.516 5.828 8.797 1 98.81 113 PHE B CA 1
ATOM 2448 C C . PHE B 1 113 ? -8.828 6.031 9.547 1 98.81 113 PHE B C 1
ATOM 2450 O O . PHE B 1 113 ? -8.922 5.734 10.742 1 98.81 113 PHE B O 1
ATOM 2457 N N . CYS B 1 114 ? -9.789 6.52 8.852 1 98.38 114 CYS B N 1
ATOM 2458 C CA . CYS B 1 114 ? -11.094 6.766 9.469 1 98.38 114 CYS B CA 1
ATOM 2459 C C . CYS B 1 114 ? -11.891 5.477 9.578 1 98.38 114 CYS B C 1
ATOM 2461 O O . CYS B 1 114 ? -11.492 4.441 9.047 1 98.38 114 CYS B O 1
ATOM 2463 N N . SER B 1 115 ? -13.008 5.473 10.242 1 97.81 115 SER B N 1
ATOM 2464 C CA . SER B 1 115 ? -13.758 4.258 10.523 1 97.81 115 SER B CA 1
ATOM 2465 C C . SER B 1 115 ? -14.758 3.953 9.422 1 97.81 115 SER B C 1
ATOM 2467 O O . SER B 1 115 ? -15.219 2.816 9.281 1 97.81 115 SER B O 1
ATOM 2469 N N . GLU B 1 116 ? -15.109 4.945 8.594 1 96.81 116 GLU B N 1
ATOM 2470 C CA . GLU B 1 116 ? -16.266 4.859 7.719 1 96.81 116 GLU B CA 1
ATOM 2471 C C . GLU B 1 116 ? -15.953 4.055 6.461 1 96.81 116 GLU B C 1
ATOM 2473 O O . GLU B 1 116 ? -16.859 3.482 5.844 1 96.81 116 GLU B O 1
ATOM 2478 N N . THR B 1 117 ? -14.688 4.035 6.031 1 96.06 117 THR B N 1
ATOM 2479 C CA . THR B 1 117 ? -14.289 3.375 4.793 1 96.06 117 THR B CA 1
ATOM 2480 C C . THR B 1 117 ? -13.031 2.541 5.008 1 96.06 117 THR B C 1
ATOM 2482 O O . THR B 1 117 ? -12.391 2.635 6.059 1 96.06 117 THR B O 1
ATOM 2485 N N . LEU B 1 118 ? -12.633 1.793 4.035 1 96.06 118 LEU B N 1
ATOM 2486 C CA . LEU B 1 118 ? -11.445 0.954 4.109 1 96.06 118 LEU B CA 1
ATOM 2487 C C . LEU B 1 118 ? -10.195 1.749 3.748 1 96.06 118 LEU B C 1
ATOM 2489 O O . LEU B 1 118 ? -9.07 1.29 3.977 1 96.06 118 LEU B O 1
ATOM 2493 N N . CYS B 1 119 ? -10.297 2.895 3.162 1 96.5 119 CYS B N 1
ATOM 2494 C CA . CYS B 1 119 ? -9.18 3.734 2.748 1 96.5 119 CYS B CA 1
ATOM 2495 C C . CYS B 1 119 ? -8.188 2.945 1.903 1 96.5 119 CYS B C 1
ATOM 2497 O O . CYS B 1 119 ? -7 2.883 2.23 1 96.5 119 CYS B O 1
ATOM 2499 N N . PRO B 1 120 ? -8.68 2.373 0.812 1 95.88 120 PRO B N 1
ATOM 2500 C CA . PRO B 1 120 ? -7.828 1.43 0.08 1 95.88 120 PRO B CA 1
ATOM 2501 C C . PRO B 1 120 ? -6.559 2.08 -0.467 1 95.88 120 PRO B C 1
ATOM 2503 O O . PRO B 1 120 ? -5.469 1.516 -0.341 1 95.88 120 PRO B O 1
ATOM 2506 N N . ILE B 1 121 ? -6.66 3.238 -1.038 1 95.5 121 ILE B N 1
ATOM 2507 C CA . ILE B 1 121 ? -5.508 3.906 -1.639 1 95.5 121 ILE B CA 1
ATOM 2508 C C . ILE B 1 121 ? -4.543 4.352 -0.544 1 95.5 121 ILE B C 1
ATOM 2510 O O . ILE B 1 121 ? -3.326 4.352 -0.745 1 95.5 121 ILE B O 1
ATOM 2514 N N . THR B 1 122 ? -5.074 4.75 0.625 1 97.56 122 THR B N 1
ATOM 2515 C CA . THR B 1 122 ? -4.242 5.074 1.777 1 97.56 122 THR B CA 1
ATOM 2516 C C . THR B 1 122 ? -3.348 3.893 2.146 1 97.56 122 THR B C 1
ATOM 2518 O O . THR B 1 122 ? -2.17 4.074 2.461 1 97.56 122 THR B O 1
ATOM 2521 N N . LEU B 1 123 ? -3.953 2.686 2.1 1 98.38 123 LEU B N 1
ATOM 2522 C CA . LEU B 1 123 ? -3.172 1.489 2.391 1 98.38 123 LEU B CA 1
ATOM 2523 C C . LEU B 1 123 ? -2.025 1.336 1.396 1 98.38 123 LEU B C 1
ATOM 2525 O O . LEU B 1 123 ? -0.894 1.04 1.788 1 98.38 123 LEU B O 1
ATOM 2529 N N . TYR B 1 124 ? -2.309 1.591 0.135 1 98.31 124 TYR B N 1
ATOM 2530 C CA . TYR B 1 124 ? -1.261 1.567 -0.879 1 98.31 124 TYR B CA 1
ATOM 2531 C C . TYR B 1 124 ? -0.145 2.547 -0.532 1 98.31 124 TYR B C 1
ATOM 2533 O O . TYR B 1 124 ? 1.035 2.191 -0.573 1 98.31 124 TYR B O 1
ATOM 2541 N N . GLU B 1 125 ? -0.507 3.715 -0.195 1 98.25 125 GLU B N 1
ATOM 2542 C CA . GLU B 1 125 ? 0.459 4.762 0.12 1 98.25 125 GLU B CA 1
ATOM 2543 C C . GLU B 1 125 ? 1.279 4.406 1.355 1 98.25 125 GLU B C 1
ATOM 2545 O O . GLU B 1 125 ? 2.486 4.652 1.397 1 98.25 125 GLU B O 1
ATOM 2550 N N . LEU B 1 126 ? 0.583 3.887 2.375 1 98.69 126 LEU B N 1
ATOM 2551 C CA . LEU B 1 126 ? 1.308 3.469 3.572 1 98.69 126 LEU B CA 1
ATOM 2552 C C . LEU B 1 126 ? 2.355 2.414 3.232 1 98.69 126 LEU B C 1
ATOM 2554 O O . LEU B 1 126 ? 3.492 2.488 3.705 1 98.69 126 LEU B O 1
ATOM 2558 N N . GLY B 1 127 ? 1.955 1.404 2.449 1 98.25 127 GLY B N 1
ATOM 2559 C CA . GLY B 1 127 ? 2.928 0.413 2.018 1 98.25 127 GLY B CA 1
ATOM 2560 C C . GLY B 1 127 ? 4.152 1.023 1.362 1 98.25 127 GLY B C 1
ATOM 2561 O O . GLY B 1 127 ? 5.285 0.689 1.718 1 98.25 127 GLY B O 1
ATOM 2562 N N . LYS B 1 128 ? 3.922 1.923 0.469 1 97.75 128 LYS B N 1
ATOM 2563 C CA . LYS B 1 128 ? 4.996 2.584 -0.268 1 97.75 128 LYS B CA 1
ATOM 2564 C C . LYS B 1 128 ? 5.902 3.373 0.672 1 97.75 128 LYS B C 1
ATOM 2566 O O . LYS B 1 128 ? 7.121 3.182 0.677 1 97.75 128 LYS B O 1
ATOM 2571 N N . ILE B 1 129 ? 5.348 4.184 1.516 1 98.19 129 ILE B N 1
ATOM 2572 C CA . ILE B 1 129 ? 6.102 5.121 2.344 1 98.19 129 ILE B CA 1
ATOM 2573 C C . ILE B 1 129 ? 6.824 4.363 3.455 1 98.19 129 ILE B C 1
ATOM 2575 O O . ILE B 1 129 ? 7.922 4.746 3.865 1 98.19 129 ILE B O 1
ATOM 2579 N N . SER B 1 130 ? 6.199 3.268 3.916 1 98.19 130 SER B N 1
ATOM 2580 C CA . SER B 1 130 ? 6.832 2.48 4.969 1 98.19 130 SER B CA 1
ATOM 2581 C C . SER B 1 130 ? 8.195 1.964 4.527 1 98.19 130 SER B C 1
ATOM 2583 O O . SER B 1 130 ? 9.062 1.69 5.363 1 98.19 130 SER B O 1
ATOM 2585 N N . MET B 1 131 ? 8.422 1.899 3.232 1 97.19 131 MET B N 1
ATOM 2586 C CA . MET B 1 131 ? 9.672 1.355 2.709 1 97.19 131 MET B CA 1
ATOM 2587 C C . MET B 1 131 ? 10.711 2.455 2.537 1 97.19 131 MET B C 1
ATOM 2589 O O . MET B 1 131 ? 11.82 2.197 2.068 1 97.19 131 MET B O 1
ATOM 2593 N N . MET B 1 132 ? 10.391 3.648 2.92 1 97 132 MET B N 1
ATOM 2594 C CA . MET B 1 132 ? 11.32 4.777 2.877 1 97 132 MET B CA 1
ATOM 2595 C C . MET B 1 132 ? 11.789 5.145 4.281 1 97 132 MET B C 1
ATOM 2597 O O . MET B 1 132 ? 11.203 6.012 4.93 1 97 132 MET B O 1
ATOM 2601 N N . PRO B 1 133 ? 12.922 4.59 4.688 1 95.62 133 PRO B N 1
ATOM 2602 C CA . PRO B 1 133 ? 13.336 4.703 6.086 1 95.62 133 PRO B CA 1
ATOM 2603 C C . PRO B 1 133 ? 13.703 6.133 6.477 1 95.62 133 PRO B C 1
ATOM 2605 O O . PRO B 1 133 ? 13.703 6.477 7.66 1 95.62 133 PRO B O 1
ATOM 2608 N N . HIS B 1 134 ? 14 6.973 5.512 1 96.38 134 HIS B N 1
ATOM 2609 C CA . HIS B 1 134 ? 14.422 8.336 5.824 1 96.38 134 HIS B CA 1
ATOM 2610 C C . HIS B 1 134 ? 13.227 9.25 6.043 1 96.38 134 HIS B C 1
ATOM 2612 O O . HIS B 1 134 ? 13.383 10.375 6.52 1 96.38 134 HIS B O 1
ATOM 2618 N N . VAL B 1 135 ? 12.094 8.805 5.66 1 97.94 135 VAL B N 1
ATOM 2619 C CA . VAL B 1 135 ? 10.875 9.586 5.848 1 97.94 135 VAL B CA 1
ATOM 2620 C C . VAL B 1 135 ? 10.297 9.32 7.238 1 97.94 135 VAL B C 1
ATOM 2622 O O . VAL B 1 135 ? 10.117 8.172 7.633 1 97.94 135 VAL B O 1
ATOM 2625 N N . LYS B 1 136 ? 10.102 10.375 8.008 1 98.44 136 LYS B N 1
ATOM 2626 C CA . LYS B 1 136 ? 9.43 10.227 9.289 1 98.44 136 LYS B CA 1
ATOM 2627 C C . LYS B 1 136 ? 7.961 9.859 9.102 1 98.44 136 LYS B C 1
ATOM 2629 O O . LYS B 1 136 ? 7.234 10.531 8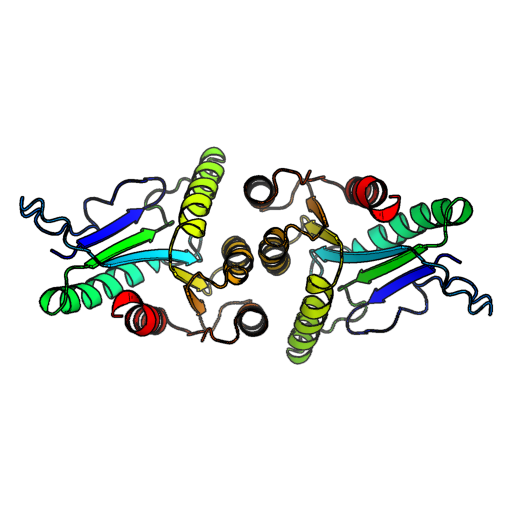.359 1 98.44 136 LYS B O 1
ATOM 2634 N N . LEU B 1 137 ? 7.539 8.789 9.773 1 98.75 137 LEU B N 1
ATOM 2635 C CA . LEU B 1 137 ? 6.211 8.227 9.547 1 98.75 137 LEU B CA 1
ATOM 2636 C C . LEU B 1 137 ? 5.352 8.352 10.805 1 98.75 137 LEU B C 1
ATOM 2638 O O . LEU B 1 137 ? 5.781 7.977 11.898 1 98.75 137 LEU B O 1
ATOM 2642 N N . PHE B 1 138 ? 4.195 8.945 10.688 1 98.94 138 PHE B N 1
ATOM 2643 C CA . PHE B 1 138 ? 3.189 9.023 11.742 1 98.94 138 PHE B CA 1
ATOM 2644 C C . PHE B 1 138 ? 1.893 8.352 11.305 1 98.94 138 PHE B C 1
ATOM 2646 O O . PHE B 1 138 ? 1.407 8.594 10.195 1 98.94 138 PHE B O 1
ATOM 2653 N N . VAL B 1 139 ? 1.342 7.469 12.172 1 98.94 139 VAL B N 1
ATOM 2654 C CA . VAL B 1 139 ? 0.155 6.719 11.773 1 98.94 139 VAL B CA 1
ATOM 2655 C C . VAL B 1 139 ? -0.912 6.832 12.859 1 98.94 139 VAL B C 1
ATOM 2657 O O . VAL B 1 139 ? -0.667 6.484 14.023 1 98.94 139 VAL B O 1
ATOM 2660 N N . GLY B 1 140 ? -2.029 7.359 12.523 1 98.94 140 GLY B N 1
ATOM 2661 C CA . GLY B 1 140 ? -3.236 7.363 13.336 1 98.94 140 GLY B CA 1
ATOM 2662 C C . GLY B 1 140 ? -4.34 6.496 12.766 1 98.94 140 GLY B C 1
ATOM 2663 O O . GLY B 1 140 ? -4.566 6.488 11.547 1 98.94 140 GLY B O 1
ATOM 2664 N N . VAL B 1 141 ? -5.008 5.715 13.586 1 98.88 141 VAL B N 1
ATOM 2665 C CA . VAL B 1 141 ? -6.078 4.805 13.188 1 98.88 141 VAL B CA 1
ATOM 2666 C C . VAL B 1 141 ? -7.277 4.969 14.117 1 98.88 141 VAL B C 1
ATOM 2668 O O . VAL B 1 141 ? -7.137 4.895 15.336 1 98.88 141 VAL B O 1
ATOM 2671 N N . HIS B 1 142 ? -8.438 5.25 13.492 1 98.75 142 HIS B N 1
ATOM 2672 C CA . HIS B 1 142 ? -9.641 5.227 14.32 1 98.75 142 HIS B CA 1
ATOM 2673 C C . HIS B 1 142 ? -9.82 3.869 14.992 1 98.75 142 HIS B C 1
ATOM 2675 O O . HIS B 1 142 ? -9.617 2.828 14.359 1 98.75 142 HIS B O 1
ATOM 2681 N N . PRO B 1 143 ? -10.156 3.842 16.234 1 98.44 143 PRO B N 1
ATOM 2682 C CA . PRO B 1 143 ? -10.258 2.576 16.969 1 98.44 143 PRO B CA 1
ATOM 2683 C C . PRO B 1 143 ? -11.195 1.581 16.297 1 98.44 143 PRO B C 1
ATOM 2685 O O . PRO B 1 143 ? -11.039 0.368 16.469 1 98.44 143 PRO B O 1
ATOM 2688 N N . GLN B 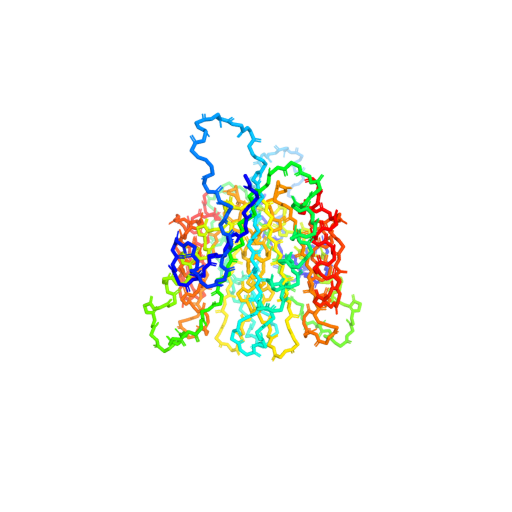1 144 ? -12.141 2.07 15.469 1 98.12 144 GLN B N 1
ATOM 2689 C CA . GLN B 1 144 ? -13.125 1.197 14.844 1 98.12 144 GLN B CA 1
ATOM 2690 C C . GLN B 1 144 ? -12.812 0.97 13.367 1 98.12 144 GLN B C 1
ATOM 2692 O O . GLN B 1 144 ? -13.656 0.491 12.617 1 98.12 144 GLN B O 1
ATOM 2697 N N . TYR B 1 145 ? -11.688 1.348 12.906 1 98.12 145 TYR B N 1
ATOM 2698 C CA . TYR B 1 145 ? -11.289 1.087 11.523 1 98.12 145 TYR B CA 1
ATOM 2699 C C . TYR B 1 145 ? -11.266 -0.409 11.234 1 98.12 145 TYR B C 1
ATOM 2701 O O . TYR B 1 145 ? -10.68 -1.185 12 1 98.12 145 TYR B O 1
ATOM 2709 N N . GLN B 1 146 ? -11.781 -0.788 10.125 1 96.06 146 GLN B N 1
ATOM 2710 C CA . GLN B 1 146 ? -12.078 -2.184 9.828 1 96.06 146 GLN B CA 1
ATOM 2711 C C . GLN B 1 146 ? -10.805 -3.004 9.68 1 96.06 146 GLN B C 1
ATOM 2713 O O . GLN B 1 146 ? -10.781 -4.195 10 1 96.06 146 GLN B O 1
ATOM 2718 N N . ARG B 1 147 ? -9.75 -2.395 9.203 1 95.88 147 ARG B N 1
ATOM 2719 C CA . ARG B 1 147 ? -8.5 -3.119 8.977 1 95.88 147 ARG B CA 1
ATOM 2720 C C . ARG B 1 147 ? -7.414 -2.652 9.938 1 95.88 147 ARG B C 1
ATOM 2722 O O . ARG B 1 147 ? -6.234 -2.625 9.586 1 95.88 147 ARG B O 1
ATOM 2729 N N . LYS B 1 148 ? -7.824 -2.295 11.094 1 97.19 148 LYS B N 1
ATOM 2730 C CA . LYS B 1 148 ? -6.949 -1.751 12.133 1 97.19 148 LYS B CA 1
ATOM 2731 C C . LYS B 1 148 ? -5.812 -2.715 12.453 1 97.19 148 LYS B C 1
ATOM 2733 O O . LYS B 1 148 ? -4.645 -2.318 12.477 1 97.19 148 LYS B O 1
ATOM 2738 N N . LEU B 1 149 ? -6.133 -3.961 12.641 1 94.94 149 LEU B N 1
ATOM 2739 C CA . LEU B 1 149 ? -5.129 -4.949 13.023 1 94.94 149 LEU B CA 1
ATOM 2740 C C . LEU B 1 149 ? -4.078 -5.113 11.93 1 94.94 149 LEU B C 1
ATOM 2742 O O . LEU B 1 149 ? -2.887 -5.219 12.219 1 94.94 149 LEU B O 1
ATOM 2746 N N . ASP B 1 150 ? -4.492 -5.129 10.664 1 95.5 150 ASP B N 1
ATOM 2747 C CA . ASP B 1 150 ? -3.555 -5.203 9.539 1 95.5 150 ASP B CA 1
ATOM 2748 C C . ASP B 1 150 ? -2.57 -4.035 9.57 1 95.5 150 ASP B C 1
ATOM 2750 O O . ASP B 1 150 ? -1.362 -4.234 9.422 1 95.5 150 ASP B O 1
ATOM 2754 N N . VAL B 1 151 ? -3.113 -2.867 9.758 1 98.06 151 VAL B N 1
ATOM 2755 C CA . VAL B 1 151 ? -2.283 -1.667 9.781 1 98.06 151 VAL B CA 1
ATOM 2756 C C . VAL B 1 151 ? -1.291 -1.741 10.938 1 98.06 151 VAL B C 1
ATOM 2758 O O . VAL B 1 151 ? -0.104 -1.457 10.766 1 98.06 151 VAL B O 1
ATOM 2761 N N . GLU B 1 152 ? -1.779 -2.18 12.07 1 98.19 152 GLU B N 1
ATOM 2762 C CA . GLU B 1 152 ? -0.939 -2.252 13.266 1 98.19 152 GLU B CA 1
ATOM 2763 C C . GLU B 1 152 ? 0.198 -3.252 13.078 1 98.19 152 GLU B C 1
ATOM 2765 O O . GLU B 1 152 ? 1.367 -2.914 13.273 1 98.19 152 GLU B O 1
ATOM 2770 N N . ILE B 1 153 ? -0.092 -4.43 12.664 1 97.19 153 ILE B N 1
ATOM 2771 C CA . ILE B 1 153 ? 0.899 -5.496 12.578 1 97.19 153 ILE B CA 1
ATOM 2772 C C . ILE B 1 153 ? 1.874 -5.203 11.438 1 97.19 153 ILE B C 1
ATOM 2774 O O . ILE B 1 153 ? 3.092 -5.281 11.625 1 97.19 153 ILE B O 1
ATOM 2778 N N . GLN B 1 154 ? 1.356 -4.84 10.266 1 96.75 154 GLN B N 1
ATOM 2779 C CA . GLN B 1 154 ? 2.213 -4.586 9.109 1 96.75 154 GLN B CA 1
ATOM 2780 C C . GLN B 1 154 ? 3.16 -3.422 9.375 1 96.75 154 GLN B C 1
ATOM 2782 O O . GLN B 1 154 ? 4.332 -3.471 8.992 1 96.75 154 GLN B O 1
ATOM 2787 N N . THR B 1 155 ? 2.658 -2.369 9.984 1 98.06 155 THR B N 1
ATOM 2788 C CA . THR B 1 155 ? 3.502 -1.222 10.297 1 98.06 155 THR B CA 1
ATOM 2789 C C . THR B 1 155 ? 4.613 -1.614 11.266 1 98.06 155 THR B C 1
ATOM 2791 O O . THR B 1 155 ? 5.777 -1.256 11.07 1 98.06 155 THR B O 1
ATOM 2794 N N . HIS B 1 156 ? 4.258 -2.363 12.25 1 97.56 156 HIS B N 1
ATOM 2795 C CA . HIS B 1 156 ? 5.238 -2.781 13.25 1 97.56 156 HIS B CA 1
ATOM 2796 C C . HIS B 1 156 ? 6.328 -3.643 12.625 1 97.56 156 HIS B C 1
ATOM 2798 O O . HIS B 1 156 ? 7.504 -3.521 12.977 1 97.56 156 HIS B O 1
ATOM 2804 N N . LEU B 1 157 ? 6.004 -4.477 11.695 1 96.56 157 LEU B N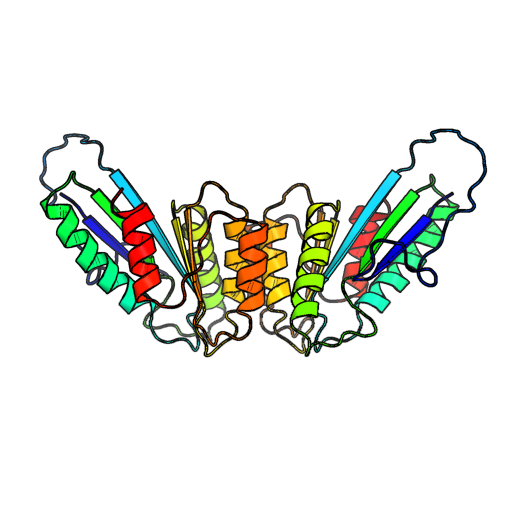 1
ATOM 2805 C CA . LEU B 1 157 ? 6.949 -5.398 11.07 1 96.56 157 LEU B CA 1
ATOM 2806 C C . LEU B 1 157 ? 7.969 -4.641 10.227 1 96.56 157 LEU B C 1
ATOM 2808 O O . LEU B 1 157 ? 9.125 -5.062 10.125 1 96.56 157 LEU B O 1
ATOM 2812 N N . VAL B 1 158 ? 7.559 -3.547 9.625 1 97.19 158 VAL B N 1
ATOM 2813 C CA . VAL B 1 158 ? 8.43 -2.836 8.695 1 97.19 158 VAL B CA 1
ATOM 2814 C C . VAL B 1 158 ? 9.086 -1.65 9.398 1 97.19 158 VAL B C 1
ATOM 2816 O O . VAL B 1 158 ? 10.258 -1.349 9.164 1 97.19 158 VAL B O 1
ATOM 2819 N N . ARG B 1 159 ? 8.32 -0.958 10.242 1 98.25 159 ARG B N 1
ATOM 2820 C CA . ARG B 1 159 ? 8.734 0.229 10.984 1 98.25 159 ARG B CA 1
ATOM 2821 C C . ARG B 1 159 ? 8.469 0.069 12.477 1 98.25 159 ARG B C 1
ATOM 2823 O O . ARG B 1 159 ? 7.59 0.735 13.031 1 98.25 159 ARG B O 1
ATOM 2830 N N . PRO B 1 160 ? 9.273 -0.715 13.125 1 98.06 160 PRO B N 1
ATOM 2831 C CA . PRO B 1 160 ? 8.992 -1.018 14.531 1 98.06 160 PRO B CA 1
ATOM 2832 C C . PRO B 1 160 ? 9.07 0.216 15.43 1 98.06 160 PRO B C 1
ATOM 2834 O O . PRO B 1 160 ? 8.523 0.217 16.531 1 98.06 160 PRO B O 1
ATOM 2837 N N . GLU B 1 161 ? 9.672 1.297 15 1 98 161 GLU B N 1
ATOM 2838 C CA . GLU B 1 161 ? 9.844 2.498 15.812 1 98 161 GLU B CA 1
ATOM 2839 C C . GLU B 1 161 ? 8.586 3.365 15.781 1 98 161 GLU B C 1
ATOM 2841 O O . GLU B 1 161 ? 8.438 4.273 16.594 1 98 161 GLU B O 1
ATOM 2846 N N . VAL B 1 162 ? 7.691 3.104 14.828 1 98.56 162 VAL B N 1
ATOM 2847 C CA . VAL B 1 162 ? 6.496 3.926 14.672 1 98.56 162 VAL B CA 1
ATOM 2848 C C . VAL B 1 162 ? 5.449 3.523 15.711 1 98.56 162 VAL B C 1
ATOM 2850 O O . VAL B 1 162 ? 5.039 2.361 15.766 1 98.56 162 VAL B O 1
ATOM 2853 N N . LYS B 1 163 ? 5.051 4.414 16.531 1 98.56 163 LYS B N 1
ATOM 2854 C CA . LYS B 1 163 ? 3.945 4.219 17.469 1 98.56 163 LYS B CA 1
ATOM 2855 C C . LYS B 1 163 ? 2.619 4.652 16.844 1 98.56 163 LYS B C 1
ATOM 2857 O O . LYS B 1 163 ? 2.436 5.832 16.531 1 98.56 163 LYS B O 1
ATOM 2862 N N . ILE B 1 164 ? 1.702 3.764 16.75 1 98.88 164 ILE B N 1
ATOM 2863 C CA . ILE B 1 164 ? 0.388 4.07 16.203 1 98.88 164 ILE B CA 1
ATOM 2864 C C . ILE B 1 164 ? -0.502 4.672 17.281 1 98.88 164 ILE B C 1
ATOM 2866 O O . ILE B 1 164 ? -0.507 4.203 18.422 1 98.88 164 ILE B O 1
ATOM 2870 N N . VAL B 1 165 ? -1.202 5.711 16.969 1 98.94 165 VAL B N 1
ATOM 2871 C CA . VAL B 1 165 ? -2.115 6.359 17.906 1 98.94 165 VAL B CA 1
ATOM 2872 C C . VAL B 1 165 ? -3.549 6.25 17.391 1 98.94 165 VAL B C 1
ATOM 2874 O O . VAL B 1 165 ? -3.771 5.871 16.234 1 98.94 165 VAL B O 1
ATOM 2877 N N . TYR B 1 166 ? -4.535 6.633 18.219 1 98.88 166 TYR B N 1
ATOM 2878 C CA . TYR B 1 166 ? -5.895 6.23 17.875 1 98.88 166 TYR B CA 1
ATOM 2879 C C . TYR B 1 166 ? -6.852 7.414 17.953 1 98.88 166 TYR B C 1
ATOM 2881 O O . TYR B 1 166 ? -8.062 7.23 18.109 1 98.88 166 TYR B O 1
ATOM 2889 N N . SER B 1 167 ? -6.309 8.656 17.906 1 98.75 167 SER B N 1
ATOM 2890 C CA . SER B 1 167 ? -7.094 9.883 17.781 1 98.75 167 SER B CA 1
ATOM 2891 C C . SER B 1 167 ? -6.344 10.953 17 1 98.75 167 SER B C 1
ATOM 2893 O O . SER B 1 167 ? -5.109 10.945 16.969 1 98.75 167 SER B O 1
ATOM 2895 N N . ILE B 1 168 ? -7.113 11.844 16.422 1 98.56 168 ILE B N 1
ATOM 2896 C CA . ILE B 1 168 ? -6.527 12.945 15.656 1 98.56 168 ILE B CA 1
ATOM 2897 C C . ILE B 1 168 ? -5.676 13.812 16.578 1 98.56 168 ILE B C 1
ATOM 2899 O O . ILE B 1 168 ? -4.59 14.258 16.203 1 98.56 168 ILE B O 1
ATOM 2903 N N . GLU B 1 169 ? -6.164 14.047 17.781 1 98.62 169 GLU B N 1
ATOM 2904 C CA . GLU B 1 169 ? -5.43 14.844 18.766 1 98.62 169 GLU B CA 1
ATOM 2905 C C . GLU B 1 169 ? -4.074 14.227 19.078 1 98.62 169 GLU B C 1
ATOM 2907 O O . GLU B 1 169 ? -3.051 14.914 19.062 1 98.62 169 GLU B O 1
ATOM 2912 N N . ASP B 1 170 ? -4.098 12.891 19.375 1 98.88 170 ASP B N 1
ATOM 2913 C CA . ASP B 1 170 ? -2.85 12.195 19.672 1 98.88 170 ASP B CA 1
ATOM 2914 C C . ASP B 1 170 ? -1.904 12.227 18.469 1 98.88 170 ASP B C 1
ATOM 2916 O O . ASP B 1 170 ? -0.685 12.297 18.641 1 98.88 170 ASP B O 1
ATOM 2920 N N . LEU B 1 171 ? -2.471 12.102 17.281 1 98.88 171 LEU B N 1
ATOM 2921 C CA . LEU B 1 171 ? -1.664 12.172 16.078 1 98.88 171 LEU B CA 1
ATOM 2922 C C . LEU B 1 171 ? -0.978 13.531 15.953 1 98.88 171 LEU B C 1
ATOM 2924 O O . LEU B 1 171 ? 0.226 13.602 15.695 1 98.88 171 LEU B O 1
ATOM 2928 N N . CYS B 1 172 ? -1.694 14.609 16.156 1 98.81 172 CYS B N 1
ATOM 2929 C CA . CYS B 1 172 ? -1.137 15.953 16.125 1 98.81 172 CYS B CA 1
ATOM 2930 C C . CYS B 1 172 ? -0.032 16.125 17.156 1 98.81 172 CYS B C 1
ATOM 2932 O O . CYS B 1 172 ? 1.019 16.703 16.859 1 98.81 172 CYS B O 1
ATOM 2934 N N . ASP B 1 173 ? -0.334 15.633 18.375 1 98.75 173 ASP B N 1
ATOM 2935 C CA . ASP B 1 173 ? 0.658 15.727 19.453 1 98.75 173 ASP B CA 1
ATOM 2936 C C . ASP B 1 173 ? 1.953 15.016 19.062 1 98.75 173 ASP B C 1
ATOM 2938 O O . ASP B 1 173 ? 3.045 15.547 19.266 1 98.75 173 ASP B O 1
ATOM 2942 N N . GLN B 1 174 ? 1.803 13.883 18.531 1 98.75 174 GLN B N 1
ATOM 2943 C CA . GLN B 1 174 ? 2.971 13.102 18.141 1 98.75 174 GLN B CA 1
ATOM 2944 C C . GLN B 1 174 ? 3.768 13.82 17.047 1 98.75 174 GLN B C 1
ATOM 2946 O O . GLN B 1 174 ? 4.992 13.914 17.141 1 98.75 174 GLN B O 1
ATOM 2951 N N . ILE B 1 175 ? 3.064 14.281 16 1 98.75 175 ILE B N 1
ATOM 2952 C CA . ILE B 1 175 ? 3.703 14.992 14.898 1 98.75 175 ILE B CA 1
ATOM 2953 C C . ILE B 1 175 ? 4.445 16.219 15.438 1 98.75 175 ILE B C 1
ATOM 2955 O O . ILE B 1 175 ? 5.609 16.438 15.094 1 98.75 175 ILE B O 1
ATOM 2959 N N . PHE B 1 176 ? 3.781 16.953 16.266 1 98.31 176 PHE B N 1
ATOM 2960 C CA . PHE B 1 176 ? 4.367 18.188 16.781 1 98.31 176 PHE B CA 1
ATOM 2961 C C . PHE B 1 176 ? 5.574 17.875 17.672 1 98.31 176 PHE B C 1
ATOM 2963 O O . PHE B 1 176 ? 6.652 18.453 17.469 1 98.31 176 PHE B O 1
ATOM 2970 N N . ASP B 1 177 ? 5.457 16.953 18.609 1 97.81 177 ASP B N 1
ATOM 2971 C CA . ASP B 1 177 ? 6.469 16.688 19.625 1 97.81 177 ASP B CA 1
ATOM 2972 C C . ASP B 1 177 ? 7.691 16 19.016 1 97.81 177 ASP B C 1
ATOM 2974 O O . ASP B 1 177 ? 8.828 16.312 19.391 1 97.81 177 ASP B O 1
ATOM 2978 N N . LEU B 1 178 ? 7.449 15.172 18.062 1 97.69 178 LEU B N 1
ATOM 2979 C CA . LEU B 1 178 ? 8.547 14.328 17.594 1 97.69 178 LEU B CA 1
ATOM 2980 C C . LEU B 1 178 ? 9.148 14.891 16.312 1 97.69 178 LEU B C 1
ATOM 2982 O O . LEU B 1 178 ? 10.203 14.43 15.859 1 97.69 178 LEU B O 1
ATOM 2986 N N . TYR B 1 179 ? 8.516 15.93 15.695 1 97.44 179 TYR B N 1
ATOM 2987 C CA . TYR B 1 179 ? 9 16.375 14.391 1 97.44 179 TYR B CA 1
ATOM 2988 C C . TYR B 1 179 ? 9.008 17.891 14.297 1 97.44 179 TYR B C 1
ATOM 2990 O O . TYR B 1 179 ? 10.078 18.516 14.305 1 97.44 179 TYR B O 1
ATOM 2998 N N . LEU B 1 180 ? 7.855 18.547 14.391 1 95.62 180 LEU B N 1
ATOM 2999 C CA . LEU B 1 180 ? 7.77 19.969 14.055 1 95.62 180 LEU B CA 1
ATOM 3000 C C . LEU B 1 180 ? 8.461 20.812 15.125 1 95.62 180 LEU B C 1
ATOM 3002 O O . LEU B 1 180 ? 9.016 21.875 14.812 1 95.62 180 LEU B O 1
ATOM 3006 N N . SER B 1 181 ? 8.57 20.375 16.344 1 93.12 181 SER B N 1
ATOM 3007 C CA . SER B 1 181 ? 9.156 21.172 17.422 1 93.12 181 SER B CA 1
ATOM 3008 C C . SER B 1 181 ? 10.664 20.969 17.5 1 93.12 181 SER B C 1
ATOM 3010 O O . SER B 1 181 ? 11.352 21.688 18.219 1 93.12 181 SER B O 1
ATOM 3012 N N . GLN B 1 182 ? 11.172 19.938 16.859 1 89.19 182 GLN B N 1
ATOM 3013 C CA . GLN B 1 182 ? 12.594 19.625 16.922 1 89.19 182 GLN B CA 1
ATOM 3014 C C . GLN B 1 182 ? 13.414 20.516 16.016 1 89.19 182 GLN B C 1
ATOM 3016 O O . GLN B 1 182 ? 12.938 20.922 14.945 1 89.19 182 GLN B O 1
#

pLDDT: mean 90.97, std 12.8, range [42.88, 98.94]

Radius of gyration: 23.62 Å; Cα contacts (8 Å, |Δi|>4): 637; chains: 2; bounding box: 44×82×43 Å

InterPro domains:
  IPR039470 Nucleoside 2-deoxyribosyltransferase-like [PF15891] (36-145)